Protein 5I32 (pdb70)

Solvent-accessible surface area: 10329 Å² total; per-residue (Å²): 61,63,55,96,43,129,36,50,118,130,75,0,102,41,127,71,13,84,154,6,26,106,12,0,60,76,2,0,28,91,4,0,69,36,0,0,16,17,19,3,51,25,26,139,151,50,97,119,51,89,78,68,97,94,2,20,68,52,24,0,62,31,6,0,123,18,5,70,74,2,4,43,80,0,43,153,95,11,40,5,15,0,3,0,0,4,2,71,0,12,12,32,5,24,71,20,29,45,10,13,5,73,57,10,65,79,8,0,34,103,0,0,24,32,0,0,102,84,5,73,176,89,41,71,45,63,82,5,52,48,27,72,33,36,111,91,63,31,53,117,99,0,10,66,50,0,31,109,9,0,55,29,2,0,69,25,11,0,23,13,35,24,4,118,141,75,57,98,75,23,118,9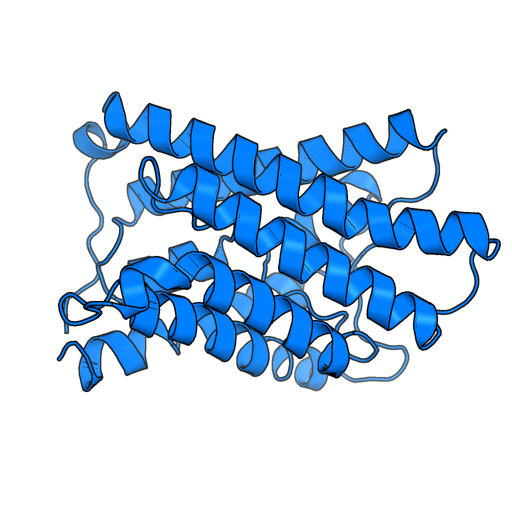2,4,20,71,33,6,0,80,47,5,7,54,20,5,82,60,0,14,63,96,0,17,3,6,0,4,0,0,11,2,52,0,0,2,48,15,49,65,63,102,92,38,18,124,2,1,52,60,0,0,34,78,0,0,8,74,0,1,92,75,14,6,74,91,93,54,72

Organism: Arabidopsis thaliana (NCBI:txid3702)

Foldseek 3Di:
DDAFAQDDPVVCVDPLNVQLLLLLLQLLLQLLLQLLVLVVVVCVVVVHDDDDLVSLLSNLVSNLVSQLVSQVSNCVRNNRQSFLLLLLLCSRLVNDHNVSSVSSVVSSLNSNLVSQVVSCVVVPRDARDAWAFAPPADLVVLLQLLLVLLLLLNLLCCQQPVAPPNPPSVVCSSNSNSNSQSVSSSVCCNGGNSDLHLSSRNNSCVSNVHCVSSVSSVNNNNNNSNVSSVVCSVPVVD

CATH classification: 1.20.1080.10

Sequence (238 aa):
GAGVAFGSFDDSFSLASLRAYLAEFISTLLFVFAGVGSAIAYAKLTSDAALDTPGLVAIAVCHGFALFVAVAIGANISGGHVNPAVTFGLAVGGQITVITGVFYWIAQLLGSTAACFLLKYVTGGLAVPTHSVAAGLGSIEGVVMMEIIITFALVYTVYATAADPKKGSLGTIAPLAIGLIVGANILAAGPFSGGSMNPARSFGPAVAAGDFSGHWVYWVGPLIGGGLLAGLIYGNVFMG

Radius of gyration: 16.85 Å; Cα contacts (8 Å, |Δi|>4): 460; chains: 1; bounding box: 34×33×46 Å

GO terms:
  GO:0005774 vacuolar membrane (C, EXP)
  GO:0042807 central vacuole (C, IDA)
  GO:0000326 protein storage vacuole (C, IDA)
  GO:0009705 plant-type vacuole membrane (C, IDA)
  GO:0015200 methylammonium transmembrane transporter activity (F, IDA)
  GO:0015250 water channel activity (F, IDA)
  GO:0006833 water transport (P, IDA)
  GO:0000325 plant-type vacuole (C, HDA)
  GO:0005794 Golgi apparatus (C, HDA)
  GO:0005886 plasma membrane (C, HDA)
  GO:0009505 plant-type cell wall (C, HDA)
  GO:0009506 plasmodesma (C, HDA)
  GO:0009941 chloroplast envelope (C, HDA)
  GO:0042802 identical protein binding (F, IPI)

B-factor: mean 15.57, std 7.94, range [8.05, 128.7]

Nearest PDB structures (foldseek):
  5i32-assembly1_A  TM=1.004E+00  e=4.300E-34  Arabidopsis thaliana
  7w7r-assembly1_C-2  TM=9.285E-01  e=3.749E-13  Anabas testudineus
  7w7r-assembly2_D-3  TM=9.354E-01  e=6.835E-13  Anabas testudineus
  3iyz-assembly1_A  TM=9.152E-01  e=2.732E-12  Rattus norvegicus
  2w1p-assembly1_A  TM=8.986E-01  e=3.308E-11  Komagataella pastoris

Secondary structure (DSSP, 8-state):
-PPP----HHHHTSHHHHHHHHHHHHHHHHHHHHHHHHHHHHHHHHTSPPP-HHHHHHHHHHHHHHHHHHHHHHTTTT----SHHHHHHHHHTTSS-HHHHHHHHHHHHHHHHHHHHHHHHHTTS-------PPTT--HHHHHHHHHHHHHHHHHHHIIIII-TT-TTHHHHHHHHHHHHHHHHHHHHTTTT-----HHHHHHHHHHHT--TTTTHHHHHHHHHHHHHHHHIIIII--

Structure (mmCIF, N/CA/C/O backbone):
data_5I32
#
_entry.id   5I32
#
_cell.length_a   89.270
_cell.length_b   89.270
_cell.length_c   82.491
_cell.angle_alpha   90.00
_cell.angle_beta   90.00
_cell.angle_gamma   90.00
#
_symmetry.space_group_name_H-M   'I 4'
#
loop_
_entity.id
_entity.type
_entity.pdbx_description
1 polymer 'Aquaporin TIP2-1'
2 water water
#
loop_
_atom_site.group_PDB
_atom_site.id
_atom_site.type_symbol
_atom_site.label_atom_id
_atom_site.label_alt_id
_atom_site.label_comp_id
_atom_site.label_asym_id
_atom_site.label_entity_id
_atom_site.label_seq_id
_atom_site.pdbx_PDB_ins_code
_atom_site.Cartn_x
_atom_site.Cartn_y
_atom_site.Cartn_z
_atom_site.occupancy
_atom_site.B_iso_or_equiv
_atom_site.auth_seq_id
_atom_site.auth_comp_id
_atom_site.auth_asym_id
_atom_site.auth_atom_id
_atom_site.pdbx_PDB_model_num
ATOM 1 N N . GLY A 1 26 ? -16.829 -34.286 -19.979 1.00 90.91 1 GLY A N 1
ATOM 2 C CA . GLY A 1 26 ? -18.180 -33.765 -19.577 1.00 39.21 1 GLY A CA 1
ATOM 3 C C . GLY A 1 26 ? -18.373 -32.295 -19.937 1.00 50.33 1 GLY A C 1
ATOM 4 O O . GLY A 1 26 ? -17.402 -31.562 -20.154 1.00 40.43 1 GLY A O 1
ATOM 8 N N . ALA A 1 27 ? -19.630 -31.851 -19.957 1.00 38.21 2 ALA A N 1
ATOM 9 C CA . ALA A 1 27 ? -19.962 -30.465 -20.292 1.00 28.39 2 ALA A CA 1
ATOM 10 C C . ALA A 1 27 ? -19.314 -29.553 -19.270 1.00 37.69 2 ALA A C 1
ATOM 11 O O . ALA A 1 27 ? -19.414 -29.798 -18.064 1.00 38.17 2 ALA A O 1
ATOM 18 N N . GLY A 1 28 ? -18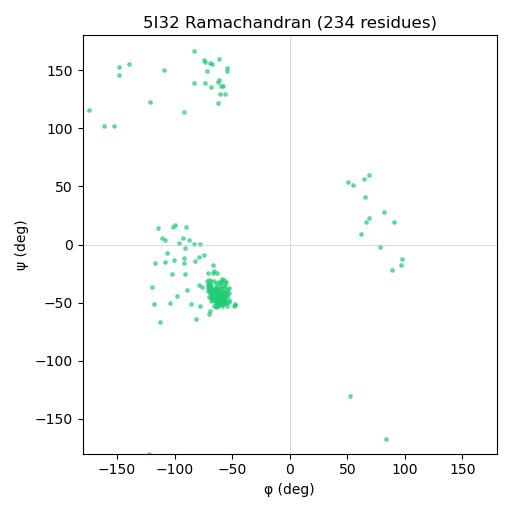.812 -28.418 -19.744 1.00 31.80 3 GLY A N 1
ATOM 19 C CA . GLY A 1 28 ? -18.254 -27.402 -18.862 1.00 54.91 3 GLY A CA 1
ATOM 20 C C . GLY A 1 28 ? -19.304 -26.479 -18.259 1.00 26.96 3 GLY A C 1
ATOM 21 O O . GLY A 1 28 ? -20.485 -26.489 -18.643 1.00 29.66 3 GLY A O 1
ATOM 25 N N . VAL A 1 29 ? -18.892 -25.729 -17.246 1.00 24.14 4 VAL A N 1
ATOM 26 C CA . VAL A 1 29 ? -19.692 -24.625 -16.745 1.00 21.85 4 VAL A CA 1
ATOM 27 C C . VAL A 1 29 ? -19.992 -23.602 -17.820 1.00 20.34 4 VAL A C 1
ATOM 28 O O . VAL A 1 29 ? -19.131 -23.251 -18.626 1.00 25.55 4 VAL A O 1
ATOM 41 N N . ALA A 1 30 ? -21.238 -23.160 -17.829 1.00 18.57 5 ALA A N 1
ATOM 42 C CA . ALA A 1 30 ? -21.686 -22.170 -18.770 1.00 18.59 5 ALA A CA 1
ATOM 43 C C . ALA A 1 30 ? -22.217 -20.962 -18.017 1.00 17.61 5 ALA A C 1
ATOM 44 O O . ALA A 1 30 ? -23.164 -21.089 -17.224 1.00 17.33 5 ALA A O 1
ATOM 51 N N . PHE A 1 31 ? -21.666 -19.780 -18.259 1.00 17.66 6 PHE A N 1
ATOM 52 C CA . PHE A 1 31 ? -22.082 -18.602 -17.518 1.00 17.65 6 PHE A CA 1
ATOM 53 C C . PHE A 1 31 ? -23.475 -18.149 -17.900 1.00 16.24 6 PHE A C 1
ATOM 54 O O . PHE A 1 31 ? -24.251 -17.653 -17.065 1.00 16.48 6 PHE A O 1
ATOM 71 N N . GLY A 1 32 ? -23.820 -18.301 -19.170 1.00 16.44 7 GLY A N 1
ATOM 72 C CA . GLY A 1 32 ? -25.095 -17.844 -19.670 1.00 16.36 7 GLY A CA 1
ATOM 73 C C . GLY A 1 32 ? -25.123 -16.376 -20.040 1.00 17.34 7 GLY A C 1
ATOM 74 O O . GLY A 1 32 ? -24.103 -15.735 -20.233 1.00 17.17 7 GLY A O 1
ATOM 78 N N . SER A 1 33 ? -26.324 -15.876 -20.245 1.00 15.83 8 SER A N 1
ATOM 79 C CA . SER A 1 33 ? -26.514 -14.503 -20.629 1.00 15.47 8 SER A CA 1
ATOM 80 C C . SER A 1 33 ? -27.688 -13.918 -19.909 1.00 14.68 8 SER A C 1
ATOM 81 O O . SER A 1 33 ? -28.668 -14.609 -19.564 1.00 16.03 8 SER A O 1
ATOM 89 N N . PHE A 1 34 ? -27.672 -12.613 -19.775 1.00 15.13 9 PHE A N 1
ATOM 90 C CA . PHE A 1 34 ? -28.794 -11.893 -19.221 1.00 15.30 9 PHE A CA 1
ATOM 91 C C . PHE A 1 34 ? -30.016 -12.035 -20.088 1.00 15.68 9 PHE A C 1
ATOM 92 O O . PHE A 1 34 ? -31.131 -12.218 -19.556 1.00 16.64 9 PHE A O 1
ATOM 109 N N . ASP A 1 35 ? -29.862 -11.978 -21.411 1.00 17.06 10 ASP A N 1
ATOM 110 C CA . ASP A 1 35 ? -31.037 -12.095 -22.253 1.00 18.00 10 ASP A CA 1
ATOM 111 C C . ASP A 1 35 ? -31.726 -13.406 -21.943 1.00 16.42 10 ASP A C 1
ATOM 112 O O . ASP A 1 35 ? -32.955 -13.470 -21.917 1.00 18.63 10 ASP A O 1
ATOM 121 N N . ASP A 1 36 ? -30.943 -14.476 -21.939 1.00 15.34 11 ASP A N 1
ATOM 122 C CA . ASP A 1 36 ? -31.515 -15.785 -21.712 1.00 15.17 11 ASP A CA 1
ATOM 123 C C . ASP A 1 36 ? -32.170 -15.854 -20.302 1.00 15.36 11 ASP A C 1
ATOM 124 O O . ASP A 1 36 ? -33.290 -16.362 -20.125 1.00 17.21 11 ASP A O 1
ATOM 133 N N . SER A 1 37 ? -31.466 -15.347 -19.315 1.00 13.90 12 SER A N 1
ATOM 134 C CA . SER A 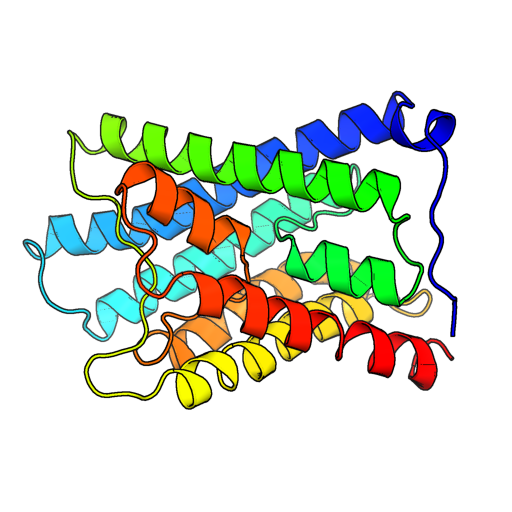1 37 ? -31.916 -15.455 -17.924 1.00 14.78 12 SER A CA 1
ATOM 135 C C . SER A 1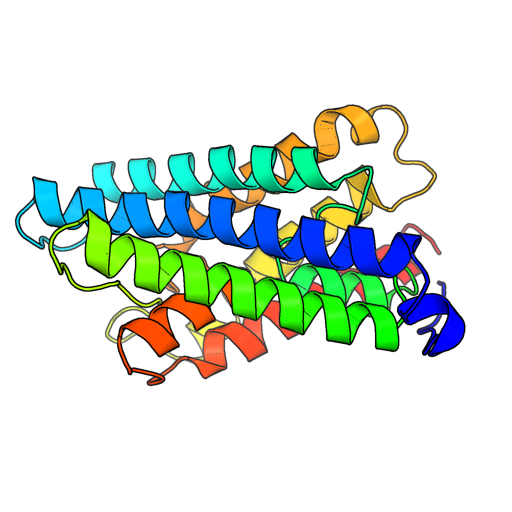 37 ? -33.066 -14.511 -17.585 1.00 14.82 12 SER A C 1
ATOM 136 O O . SER A 1 37 ? -33.697 -14.679 -16.540 1.00 15.00 12 SER A O 1
ATOM 144 N N . PHE A 1 38 ? -33.402 -13.587 -18.479 1.00 15.41 13 PHE A N 1
ATOM 145 C CA . PHE A 1 38 ? -34.529 -12.691 -18.278 1.00 16.42 13 PHE A CA 1
ATOM 146 C C . PHE A 1 38 ? -35.673 -12.983 -19.253 1.00 18.01 13 PHE A C 1
ATOM 147 O O . PHE A 1 38 ? -36.636 -12.233 -19.300 1.00 19.61 13 PHE A O 1
ATOM 164 N N . SER A 1 39 ? -35.566 -14.031 -20.044 1.00 17.56 14 SER A N 1
ATOM 165 C CA . SER A 1 39 ? -36.635 -14.434 -20.941 1.00 16.69 14 SER A CA 1
ATOM 166 C C . SER A 1 39 ? -37.898 -14.788 -20.128 1.00 18.02 14 SER A C 1
ATOM 167 O O . SER A 1 39 ? -37.840 -15.096 -18.921 1.00 17.27 14 SER A O 1
ATOM 175 N N . LEU A 1 40 ? -39.041 -14.772 -20.794 1.00 18.28 15 LEU A N 1
ATOM 176 C CA . LEU A 1 40 ? -40.281 -15.199 -20.143 1.00 19.32 15 LEU A CA 1
ATOM 177 C C . LEU A 1 40 ? -40.192 -16.620 -19.617 1.00 18.65 15 LEU A C 1
ATOM 178 O O . LEU A 1 40 ? -40.663 -16.926 -18.513 1.00 17.87 15 LEU A O 1
ATOM 194 N N . ALA A 1 41 ? -39.577 -17.517 -20.377 1.00 17.11 16 ALA A N 1
ATOM 195 C CA . ALA A 1 41 ? -39.354 -18.886 -19.880 1.00 18.22 16 ALA A CA 1
ATOM 196 C C . ALA A 1 41 ? -38.556 -18.915 -18.571 1.00 15.84 16 ALA A C 1
ATOM 197 O O . ALA A 1 41 ? -38.901 -19.656 -17.646 1.00 15.24 16 ALA A O 1
ATOM 204 N N . SER A 1 42 ? -37.524 -18.089 -18.470 1.00 15.30 17 SER A N 1
ATOM 205 C CA . SER A 1 42 ? -36.726 -18.002 -17.251 1.00 14.57 17 SER A CA 1
ATOM 206 C C . SER A 1 42 ? -37.508 -17.409 -16.097 1.00 14.08 17 SER A C 1
ATOM 207 O O . SER A 1 42 ? -37.471 -17.923 -14.980 1.00 13.57 17 SER A O 1
ATOM 215 N N . LEU A 1 43 ? -38.268 -16.373 -16.365 1.00 14.86 18 LEU A N 1
ATOM 216 C CA . LEU A 1 43 ? -39.110 -15.777 -15.354 1.00 14.46 18 LEU A CA 1
ATOM 217 C C . LEU A 1 43 ? -40.148 -16.766 -14.807 1.00 14.26 18 LEU A C 1
ATOM 218 O O . LEU A 1 43 ? -40.347 -16.842 -13.596 1.00 14.43 18 LEU A O 1
ATOM 234 N N . ARG A 1 44 ? -40.774 -17.538 -15.684 1.00 14.31 19 ARG A N 1
ATOM 235 C CA . ARG A 1 44 ? -41.658 -18.628 -15.253 1.00 13.98 19 ARG A CA 1
ATOM 236 C C . ARG A 1 44 ? -40.915 -19.617 -14.385 1.00 13.38 19 ARG A C 1
ATOM 237 O O . ARG A 1 44 ? -41.463 -20.069 -13.372 1.00 13.64 19 ARG A O 1
ATOM 258 N N . ALA A 1 45 ? -39.692 -19.957 -14.761 1.00 12.66 20 ALA A N 1
ATOM 259 C CA . ALA A 1 45 ? -38.890 -20.894 -13.988 1.00 12.20 20 ALA A CA 1
ATOM 260 C C . ALA A 1 45 ? -38.639 -20.368 -12.581 1.00 12.20 20 ALA A C 1
ATOM 261 O O . ALA A 1 45 ? -38.739 -21.118 -11.597 1.00 11.86 20 ALA A O 1
ATOM 268 N N . TYR A 1 46 ? -38.328 -19.090 -12.462 1.00 13.12 21 TYR A N 1
ATOM 269 C CA . TYR A 1 46 ? -38.078 -18.527 -11.150 1.00 12.62 21 TYR A CA 1
ATOM 270 C C . TYR A 1 46 ? -39.331 -18.571 -10.291 1.00 12.58 21 TYR A C 1
ATOM 271 O O . TYR A 1 46 ? -39.254 -18.899 -9.114 1.00 12.15 21 TYR A O 1
ATOM 289 N N . LEU A 1 47 ? -40.472 -18.238 -10.864 1.00 13.23 22 LEU A N 1
ATOM 290 C CA . LEU A 1 47 ? -41.708 -18.317 -10.076 1.00 12.90 22 LEU A CA 1
ATOM 291 C C . LEU A 1 47 ? -41.965 -19.757 -9.647 1.00 11.89 22 LEU A C 1
ATOM 292 O O . LEU A 1 47 ? -42.387 -20.015 -8.509 1.00 12.42 22 LEU A O 1
ATOM 308 N N . ALA A 1 48 ? -41.752 -20.700 -10.549 1.00 11.99 23 ALA A N 1
ATOM 309 C CA . ALA A 1 48 ? -41.944 -22.108 -10.191 1.00 11.36 23 ALA A CA 1
ATOM 310 C C . ALA A 1 48 ? -41.013 -22.540 -9.073 1.00 11.25 23 ALA A C 1
ATOM 311 O O . ALA A 1 48 ? -41.443 -23.281 -8.154 1.00 11.20 23 ALA A O 1
ATOM 318 N N . GLU A 1 49 ? -39.750 -22.131 -9.086 1.00 10.95 24 GLU A N 1
ATOM 319 C CA . GLU A 1 49 ? -38.829 -22.450 -8.020 1.00 11.23 24 GLU A CA 1
ATOM 320 C C . GLU A 1 49 ? -39.254 -21.814 -6.699 1.00 10.43 24 GLU A C 1
ATOM 321 O O . GLU A 1 49 ? -39.164 -22.449 -5.632 1.00 11.10 24 GLU A O 1
ATOM 333 N N . PHE A 1 50 ? -39.733 -20.573 -6.730 1.00 11.12 25 PHE A N 1
ATOM 334 C CA . PHE A 1 50 ? -40.237 -19.911 -5.539 1.00 11.17 25 PHE A CA 1
ATOM 335 C C . PHE A 1 50 ? -41.401 -20.722 -4.947 1.00 10.63 25 PHE A C 1
ATOM 336 O O . PHE A 1 50 ? -41.409 -21.011 -3.748 1.00 11.12 25 PHE A O 1
ATOM 353 N N . ILE A 1 51 ? -42.366 -21.063 -5.777 1.00 10.35 26 ILE A N 1
ATOM 354 C CA . ILE A 1 51 ? -43.551 -21.771 -5.309 1.00 11.28 26 ILE A CA 1
ATOM 355 C C . ILE A 1 51 ? -43.192 -23.165 -4.793 1.00 10.73 26 ILE A C 1
ATOM 356 O O . ILE A 1 51 ? -43.639 -23.572 -3.702 1.00 10.83 26 ILE A O 1
ATOM 372 N N . SER A 1 52 ? -42.419 -23.918 -5.554 1.00 10.27 27 SER A N 1
ATOM 373 C CA . SER A 1 52 ? -42.050 -25.259 -5.109 1.00 10.01 27 SER A CA 1
ATOM 374 C C . SER A 1 52 ? -41.293 -25.202 -3.816 1.00 9.97 27 SER A C 1
ATOM 375 O O . SER A 1 52 ? -41.533 -26.040 -2.928 1.00 10.12 27 SER A O 1
ATOM 383 N N . THR A 1 53 ? -40.354 -24.285 -3.658 1.00 10.10 28 THR A N 1
ATOM 384 C CA . THR A 1 53 ? -39.572 -24.236 -2.449 1.00 10.11 28 THR A CA 1
ATOM 385 C C . THR A 1 53 ? -40.436 -23.799 -1.264 1.00 10.09 28 THR A C 1
ATOM 386 O O . THR A 1 53 ? -40.309 -24.355 -0.165 1.00 10.39 28 THR A O 1
ATOM 397 N N . LEU A 1 54 ? -41.295 -22.820 -1.463 1.00 10.87 29 LEU A N 1
ATOM 398 C CA . LEU A 1 54 ? -42.237 -22.399 -0.428 1.00 10.17 29 LEU A CA 1
ATOM 399 C C . LEU A 1 54 ? -43.040 -23.601 0.055 1.00 10.11 29 LEU A C 1
ATOM 400 O O . LEU A 1 54 ? -43.163 -23.856 1.249 1.00 10.76 29 LEU A O 1
ATOM 416 N N . LEU A 1 55 ? -43.668 -24.340 -0.864 1.00 10.37 30 LEU A N 1
ATOM 417 C CA . LEU A 1 55 ? -44.538 -25.441 -0.460 1.00 10.42 30 LEU A CA 1
ATOM 418 C C . LEU A 1 55 ? -43.767 -26.563 0.201 1.00 10.40 30 LEU A C 1
ATOM 419 O O . LEU A 1 55 ? -44.273 -27.149 1.197 1.00 10.70 30 LEU A O 1
ATOM 435 N N . PHE A 1 56 ? -42.565 -26.886 -0.277 1.00 9.56 31 PHE A N 1
ATOM 436 C CA . PHE A 1 56 ? -41.724 -27.887 0.342 1.00 9.75 31 PHE A CA 1
ATOM 437 C C . PHE A 1 56 ? -41.357 -27.525 1.771 1.00 9.38 31 PHE A C 1
ATOM 438 O O . PHE A 1 56 ? -41.521 -28.323 2.694 1.00 9.68 31 PHE A O 1
ATOM 455 N N . VAL A 1 57 ? -40.868 -26.304 1.956 1.00 9.67 32 VAL A N 1
ATOM 456 C CA . VAL A 1 57 ? -40.409 -25.867 3.251 1.00 9.91 32 VAL A CA 1
ATOM 457 C C . VAL A 1 57 ? -41.587 -25.673 4.218 1.00 10.15 32 VAL A C 1
ATOM 458 O O . VAL A 1 57 ? -41.496 -26.045 5.391 1.00 10.56 32 VAL A O 1
ATOM 471 N N . PHE A 1 58 ? -42.712 -25.211 3.713 1.00 10.12 33 PHE A N 1
ATOM 472 C CA . PHE A 1 58 ? -43.901 -25.046 4.556 1.00 10.59 33 PHE A CA 1
ATOM 473 C C . PHE A 1 58 ? -44.315 -26.387 5.156 1.00 9.62 33 PHE A C 1
ATOM 474 O O . PHE A 1 58 ? -44.504 -26.523 6.360 1.00 10.26 33 PHE A O 1
ATOM 491 N N . ALA A 1 59 ? -44.416 -27.408 4.317 1.00 9.63 34 ALA A N 1
ATOM 492 C CA . ALA A 1 59 ? -44.751 -28.738 4.826 1.00 9.91 34 ALA A CA 1
ATOM 493 C C . ALA A 1 59 ? -43.673 -29.268 5.750 1.00 9.87 34 ALA A C 1
ATOM 494 O O . ALA A 1 59 ? -43.962 -29.737 6.857 1.00 10.10 34 ALA A O 1
ATOM 501 N N . GLY A 1 60 ? -42.441 -29.282 5.283 1.00 10.08 35 GLY A N 1
ATOM 502 C CA . GLY A 1 60 ? -41.379 -29.930 6.021 1.00 9.99 35 GLY A CA 1
ATOM 503 C C . GLY A 1 60 ? -41.094 -29.299 7.367 1.00 10.01 35 GLY A C 1
ATOM 504 O O . GLY A 1 60 ? -41.069 -29.996 8.384 1.00 10.06 35 GLY A O 1
ATOM 508 N N . VAL A 1 61 ? -40.868 -27.994 7.402 1.00 10.40 36 VAL A N 1
ATOM 509 C CA . VAL A 1 61 ? -40.736 -27.307 8.679 1.00 10.73 36 VAL A CA 1
ATOM 510 C C . VAL A 1 61 ? -42.021 -27.459 9.483 1.00 10.69 36 VAL A C 1
ATOM 511 O O . VAL A 1 61 ? -41.997 -27.625 10.715 1.00 11.29 36 VAL A O 1
ATOM 524 N N . GLY A 1 62 ? -43.139 -27.350 8.802 1.00 10.42 37 GLY A N 1
ATOM 525 C CA . GLY A 1 62 ? -44.403 -27.530 9.496 1.00 10.95 37 GLY A CA 1
ATOM 526 C C . GLY A 1 62 ? -44.514 -28.845 10.258 1.00 9.84 37 GLY A C 1
ATOM 527 O O . GLY A 1 62 ? -45.045 -28.862 11.373 1.00 10.81 37 GLY A O 1
ATOM 531 N N . SER A 1 63 ? -44.004 -29.929 9.697 1.00 10.29 38 SER A N 1
ATOM 532 C CA . SER A 1 63 ? -44.058 -31.193 10.415 1.00 10.08 38 SER A CA 1
ATOM 533 C C . SER A 1 63 ? -43.258 -31.171 11.700 1.00 10.35 38 SER A C 1
ATOM 534 O O . SER A 1 63 ? -43.637 -31.836 12.674 1.00 10.56 38 SER A O 1
ATOM 542 N N . ALA A 1 64 ? -42.164 -30.428 11.707 1.00 10.62 39 ALA A N 1
ATOM 543 C CA . ALA A 1 64 ? -41.349 -30.288 12.927 1.00 11.57 39 ALA A CA 1
ATOM 544 C C . ALA A 1 64 ? -42.072 -29.437 13.963 1.00 11.47 39 ALA A C 1
ATOM 545 O O . ALA A 1 64 ? -42.005 -29.739 15.154 1.00 12.39 39 ALA A O 1
ATOM 552 N N . ILE A 1 65 ? -42.766 -28.413 13.533 1.00 11.12 40 ILE A N 1
ATOM 553 C CA . ILE A 1 65 ? -43.546 -27.605 14.460 1.00 11.20 40 ILE A CA 1
ATOM 554 C C . ILE A 1 65 ? -44.731 -28.433 14.963 1.00 11.86 40 ILE A C 1
ATOM 555 O O . ILE A 1 65 ? -45.100 -28.323 16.149 1.00 12.36 40 ILE A O 1
ATOM 571 N N . ALA A 1 66 ? -45.353 -29.223 14.104 1.00 11.07 41 ALA A N 1
ATOM 572 C CA . ALA A 1 66 ? -46.415 -30.107 14.541 1.00 10.65 41 ALA A CA 1
ATOM 573 C C . ALA A 1 66 ? -45.966 -31.058 15.651 1.00 11.38 41 ALA A C 1
ATOM 574 O O . ALA A 1 66 ? -46.683 -31.272 16.628 1.00 12.39 41 ALA A O 1
ATOM 581 N N . TYR A 1 67 ? -44.782 -31.643 15.506 1.00 11.53 42 TYR A N 1
ATOM 582 C CA . TYR A 1 67 ? -44.247 -32.495 16.537 1.00 11.02 42 TYR A CA 1
ATOM 583 C C . TYR A 1 67 ? -44.089 -31.724 17.845 1.00 12.27 42 TYR A C 1
ATOM 584 O O . TYR A 1 67 ? -44.434 -32.218 18.903 1.00 12.80 42 TYR A O 1
ATOM 602 N N . ALA A 1 68 ? -43.524 -30.531 17.776 1.00 12.20 43 ALA A N 1
ATOM 603 C CA . ALA A 1 68 ? -43.375 -29.678 18.973 1.00 12.79 43 ALA A CA 1
ATOM 604 C C . ALA A 1 68 ? -44.717 -29.383 19.623 1.00 14.22 43 ALA A C 1
ATOM 605 O O . ALA A 1 68 ? -44.857 -29.424 20.857 1.00 15.35 43 ALA A O 1
ATOM 612 N N . LYS A 1 69 ? -45.740 -29.108 18.835 1.00 14.21 44 LYS A N 1
ATOM 613 C CA . LYS A 1 69 ? -47.077 -28.838 19.360 1.00 14.81 44 LYS A CA 1
ATOM 614 C C . LYS A 1 69 ? -47.610 -30.079 20.074 1.00 15.59 44 LYS A C 1
ATOM 615 O O . LYS A 1 69 ? -48.101 -30.005 21.217 1.00 17.20 44 LYS A O 1
ATOM 634 N N . LEU A 1 70 ? -47.577 -31.231 19.423 1.00 13.69 45 LEU A N 1
ATOM 635 C CA . LEU A 1 70 ? -48.123 -32.445 19.987 1.00 13.47 45 LEU A CA 1
ATOM 636 C C . LEU A 1 70 ? -47.433 -32.870 21.264 1.00 14.43 45 LEU A C 1
ATOM 637 O O . LEU A 1 70 ? -48.081 -33.454 22.126 1.00 17.54 45 LEU A O 1
ATOM 653 N N . THR A 1 71 ? -46.150 -32.590 21.389 1.00 14.06 46 THR A N 1
ATOM 654 C CA . THR A 1 71 ? -45.363 -33.094 22.495 1.00 15.07 46 THR A CA 1
ATOM 655 C C . THR A 1 71 ? -44.971 -32.042 23.535 1.00 15.35 46 THR A C 1
ATOM 656 O O . THR A 1 71 ? -44.169 -32.329 24.411 1.00 17.43 46 THR A O 1
ATOM 667 N N . SER A 1 72 ? -45.450 -30.821 23.361 1.00 15.96 47 SER A N 1
ATOM 668 C CA . SER A 1 72 ? -45.024 -29.712 24.213 1.00 17.75 47 SER A CA 1
ATOM 669 C C . SER A 1 72 ? -43.503 -29.560 24.204 1.00 18.01 47 SER A C 1
ATOM 670 O O . SER A 1 72 ? -42.821 -29.466 25.241 1.00 19.47 47 SER A O 1
ATOM 678 N N . ASP A 1 73 ? -42.959 -29.502 22.989 1.00 16.87 48 ASP A N 1
ATOM 679 C CA . ASP A 1 73 ? -41.560 -29.188 22.803 1.00 17.33 48 ASP A CA 1
ATOM 680 C C . ASP A 1 73 ? -40.649 -30.255 23.377 1.00 16.91 48 ASP A C 1
ATOM 681 O O . ASP A 1 73 ? -39.547 -29.940 23.798 1.00 19.92 48 ASP A O 1
ATOM 690 N N . ALA A 1 74 ? -40.996 -31.519 23.194 1.00 16.43 49 ALA A N 1
ATOM 691 C CA . ALA A 1 74 ? -40.112 -32.571 23.594 1.00 17.42 49 ALA A CA 1
ATOM 692 C C . ALA A 1 74 ? -38.928 -32.689 22.666 1.00 15.80 49 ALA A C 1
ATOM 693 O O . ALA A 1 74 ? -38.993 -32.278 21.507 1.00 16.43 49 ALA A O 1
ATOM 700 N N . ALA A 1 75 ? -37.857 -33.264 23.178 1.00 15.18 50 ALA A N 1
ATOM 701 C CA . ALA A 1 75 ? -36.780 -33.726 22.320 1.00 14.88 50 ALA A CA 1
ATOM 702 C C . ALA A 1 75 ? -37.352 -34.672 21.250 1.00 14.05 50 ALA A C 1
ATOM 703 O O . ALA A 1 75 ? -38.282 -35.429 21.499 1.00 14.37 50 ALA A O 1
ATOM 710 N N . LEU A 1 76 ? -36.677 -34.696 20.120 1.00 15.49 51 LEU A N 1
ATOM 711 C CA . LEU A 1 76 ? -37.058 -35.568 19.010 1.00 13.97 51 LEU A CA 1
ATOM 712 C C . LEU A 1 76 ? -37.027 -37.005 19.465 1.00 12.69 51 LEU A C 1
ATOM 713 O O . LEU A 1 76 ? -36.064 -37.411 20.094 1.00 14.41 51 LEU A O 1
ATOM 729 N N . ASP A 1 77 ? -38.042 -37.780 19.096 1.00 12.76 52 ASP A N 1
ATOM 730 C CA . ASP A 1 77 ? -38.108 -39.209 19.294 1.00 11.22 52 ASP A CA 1
ATOM 731 C C . ASP A 1 77 ? -38.306 -39.900 17.941 1.00 11.20 52 ASP A C 1
ATOM 732 O O . ASP A 1 77 ? -38.326 -39.250 16.899 1.00 11.29 52 ASP A O 1
ATOM 741 N N . THR A 1 78 ? -38.387 -41.211 17.954 1.00 10.94 53 THR A N 1
ATOM 742 C CA . THR A 1 78 ? -38.451 -41.954 16.702 1.00 10.46 53 THR A CA 1
ATOM 743 C C . THR A 1 78 ? -39.733 -41.720 15.930 1.00 10.58 53 THR A C 1
ATOM 744 O O . THR A 1 78 ? -39.672 -41.462 14.728 1.00 10.53 53 THR A O 1
ATOM 755 N N . PRO A 1 79 ? -40.918 -41.719 16.579 1.00 10.67 54 PRO A N 1
ATOM 756 C CA . PRO A 1 79 ? -42.110 -41.324 15.836 1.00 10.85 54 PRO A CA 1
ATOM 757 C C . PRO A 1 79 ? -41.967 -39.973 15.177 1.00 10.03 54 PRO A C 1
ATOM 758 O O . PRO A 1 79 ? -42.405 -39.784 14.016 1.00 10.80 54 PRO A O 1
ATOM 769 N N . GLY A 1 80 ? -41.431 -38.994 15.890 1.00 10.55 55 GLY A N 1
ATOM 770 C CA . GLY A 1 80 ? -41.231 -37.672 15.335 1.00 10.26 55 GLY A CA 1
ATOM 771 C C . GLY A 1 80 ? -40.282 -37.667 14.141 1.00 9.27 55 GLY A C 1
ATOM 772 O O . GLY A 1 80 ? -40.533 -36.978 13.153 1.00 9.76 55 GLY A O 1
ATOM 776 N N . LEU A 1 81 ? -39.190 -38.397 14.236 1.00 9.74 56 LEU A N 1
ATOM 777 C CA . LEU A 1 81 ? -38.263 -38.499 13.131 1.00 9.66 56 LEU A CA 1
ATOM 778 C C . LEU A 1 81 ? -38.937 -39.091 11.901 1.00 9.68 56 LEU A C 1
ATOM 779 O O . LEU A 1 81 ? -38.723 -38.590 10.791 1.00 9.79 56 LEU A O 1
ATOM 795 N N . VAL A 1 82 ? -39.754 -40.107 12.080 1.00 9.72 57 VAL A N 1
ATOM 796 C CA . VAL A 1 82 ? -40.499 -40.696 10.986 1.00 10.21 57 VAL A CA 1
ATOM 797 C C . VAL A 1 82 ? -41.460 -39.714 10.378 1.00 9.39 57 VAL A C 1
ATOM 798 O O . VAL A 1 82 ? -41.523 -39.549 9.168 1.00 9.60 57 VAL A O 1
ATOM 811 N N . ALA A 1 83 ? -42.217 -39.011 11.207 1.00 9.23 58 ALA A N 1
ATOM 812 C CA . ALA A 1 83 ? -43.150 -38.020 10.727 1.00 9.07 58 ALA A CA 1
ATOM 813 C C . ALA A 1 83 ? -42.448 -36.975 9.858 1.00 9.26 58 ALA A C 1
ATOM 814 O O . ALA A 1 83 ? -42.904 -36.600 8.761 1.00 9.61 58 ALA A O 1
ATOM 821 N N . ILE A 1 84 ? -41.358 -36.429 10.368 1.00 8.96 59 ILE A N 1
ATOM 822 C CA . ILE A 1 84 ? -40.632 -35.385 9.700 1.00 9.88 59 ILE A CA 1
ATOM 823 C C . ILE A 1 84 ? -39.974 -35.879 8.399 1.00 8.76 59 ILE A C 1
ATOM 824 O O . ILE A 1 84 ? -40.037 -35.215 7.361 1.00 9.51 59 ILE A O 1
ATOM 840 N N . ALA A 1 85 ? -39.402 -37.079 8.426 1.00 9.36 60 ALA A N 1
ATOM 841 C CA . ALA A 1 85 ? -38.749 -37.649 7.244 1.00 9.61 60 ALA A CA 1
ATOM 842 C C . ALA A 1 85 ? -39.772 -37.942 6.147 1.00 9.39 60 ALA A C 1
ATOM 843 O O . ALA A 1 85 ? -39.520 -37.623 4.980 1.00 9.45 60 ALA A O 1
ATOM 850 N N . VAL A 1 86 ? -40.871 -38.549 6.511 1.00 9.00 61 VAL A N 1
ATOM 851 C CA . VAL A 1 86 ? -41.918 -38.879 5.554 1.00 9.08 61 VAL A CA 1
ATOM 852 C C . VAL A 1 86 ? -42.511 -37.633 4.968 1.00 8.74 61 VAL A C 1
ATOM 853 O O . VAL A 1 86 ? -42.729 -37.523 3.769 1.00 8.99 61 VAL A O 1
ATOM 866 N N . CYS A 1 87 ? -42.775 -36.622 5.801 1.00 8.81 62 CYS A N 1
ATOM 867 C CA . CYS A 1 87 ? -43.300 -35.365 5.333 1.00 8.41 62 CYS A CA 1
ATOM 868 C C . CYS A 1 87 ? -42.362 -34.760 4.305 1.00 8.63 62 CYS A C 1
ATOM 869 O O . CYS A 1 87 ? -42.799 -34.356 3.221 1.00 9.21 62 CYS A O 1
ATOM 877 N N . HIS A 1 88 ? -41.080 -34.657 4.640 1.00 9.12 63 HIS A N 1
ATOM 878 C CA . HIS A 1 88 ? -40.111 -34.072 3.702 1.00 9.30 63 HIS A CA 1
ATOM 879 C C . HIS A 1 88 ? -40.034 -34.894 2.402 1.00 8.70 63 HIS A C 1
ATOM 880 O O . HIS A 1 88 ? -39.963 -34.319 1.334 1.00 9.49 63 HIS A O 1
ATOM 894 N N . GLY A 1 89 ? -39.981 -36.210 2.499 1.00 8.68 64 GLY A N 1
ATOM 895 C CA . GLY A 1 89 ? -39.876 -37.036 1.285 1.00 9.41 64 GLY A CA 1
ATOM 896 C C . GLY A 1 89 ? -41.080 -36.867 0.379 1.00 8.74 64 GLY A C 1
ATOM 897 O O . GLY A 1 89 ? -40.944 -36.697 -0.841 1.00 9.40 64 GLY A O 1
ATOM 901 N N . PHE A 1 90 ? -42.274 -36.925 0.960 1.00 8.07 65 PHE A N 1
ATOM 902 C CA . PHE A 1 90 ? -43.505 -36.744 0.173 1.00 8.33 65 PHE A CA 1
ATOM 903 C C . PHE A 1 90 ? -43.573 -35.337 -0.429 1.00 8.48 65 PHE A C 1
ATOM 904 O O . PHE A 1 90 ? -43.908 -35.135 -1.590 1.00 8.82 65 PHE A O 1
ATOM 921 N N . ALA A 1 91 ? -43.346 -34.313 0.411 1.00 8.41 66 ALA A N 1
ATOM 922 C CA . ALA A 1 91 ? -43.428 -32.939 -0.026 1.00 8.72 66 ALA A CA 1
ATOM 923 C C . ALA A 1 91 ? -42.398 -32.610 -1.086 1.00 8.68 66 ALA A C 1
ATOM 924 O O . ALA A 1 91 ? -42.697 -31.861 -2.019 1.00 9.26 66 ALA A O 1
ATOM 931 N N . LEU A 1 92 ? -41.188 -33.132 -0.960 1.00 8.92 67 LEU A N 1
ATOM 932 C CA . LEU A 1 92 ? -40.159 -32.846 -1.971 1.00 8.88 67 LEU A CA 1
ATOM 933 C C . LEU A 1 92 ? -40.470 -33.552 -3.288 1.00 8.58 67 LEU A C 1
ATOM 934 O O . LEU A 1 92 ? -40.304 -32.947 -4.346 1.00 9.20 67 LEU A O 1
ATOM 950 N N . PHE A 1 93 ? -40.953 -34.787 -3.237 1.00 8.33 68 PHE A N 1
ATOM 951 C CA . PHE A 1 93 ? -41.450 -35.461 -4.443 1.00 8.39 68 PHE A CA 1
ATOM 952 C C . PHE A 1 93 ? -42.385 -34.550 -5.191 1.00 8.45 68 PHE A C 1
ATOM 953 O O . PHE A 1 93 ? -42.257 -34.314 -6.412 1.00 9.09 68 PHE A O 1
ATOM 970 N N . VAL A 1 94 ? -43.381 -34.039 -4.481 1.00 8.32 69 VAL A N 1
ATOM 971 C CA . VAL A 1 94 ? -44.352 -33.174 -5.099 1.00 8.60 69 VAL A CA 1
ATOM 972 C C . VAL A 1 94 ? -43.727 -31.861 -5.608 1.00 8.69 69 VAL A C 1
ATOM 973 O O . VAL A 1 94 ? -44.032 -31.433 -6.718 1.00 9.49 69 VAL A O 1
ATOM 979 N N . ALA A 1 95 ? -42.942 -31.213 -4.778 1.00 9.07 70 ALA A N 1
ATOM 980 C CA . ALA A 1 95 ? -42.353 -29.920 -5.171 1.00 9.14 70 ALA A CA 1
ATOM 981 C C . ALA A 1 95 ? -41.494 -30.055 -6.422 1.00 9.17 70 ALA A C 1
ATOM 982 O O . ALA A 1 95 ? -41.482 -29.140 -7.268 1.00 9.80 70 ALA A O 1
ATOM 989 N N . VAL A 1 96 ? -40.764 -31.161 -6.558 1.00 9.00 71 VAL A N 1
ATOM 990 C CA . VAL A 1 96 ? -39.975 -31.422 -7.750 1.00 9.03 71 VAL A CA 1
ATOM 991 C C . VAL A 1 96 ? -40.923 -31.668 -8.915 1.00 9.67 71 VAL A C 1
ATOM 992 O O . VAL A 1 96 ? -40.751 -31.087 -10.002 1.00 10.94 71 VAL A O 1
ATOM 1005 N N . ALA A 1 97 ? -41.915 -32.524 -8.740 1.00 9.08 72 ALA A N 1
ATOM 1006 C CA . ALA A 1 97 ? -42.849 -32.845 -9.826 1.00 10.26 72 ALA A CA 1
ATOM 1007 C C . ALA A 1 97 ? -43.525 -31.616 -10.381 1.00 10.30 72 ALA A C 1
ATOM 1008 O O . ALA A 1 97 ? -43.645 -31.454 -11.599 1.00 11.34 72 ALA A O 1
ATOM 1015 N N . ILE A 1 98 ? -43.952 -30.702 -9.518 1.00 10.04 73 ILE A N 1
ATOM 1016 C CA . ILE A 1 98 ? -44.767 -29.584 -9.970 1.00 11.28 73 ILE A CA 1
ATOM 1017 C C . ILE A 1 98 ? -43.904 -28.505 -10.627 1.00 12.77 73 ILE A C 1
ATOM 1018 O O . ILE A 1 98 ? -44.474 -27.591 -11.228 1.00 17.47 73 ILE A O 1
ATOM 1034 N N . GLY A 1 99 ? -42.583 -28.581 -10.527 1.00 11.28 74 GLY A N 1
ATOM 1035 C CA . GLY A 1 99 ? -41.723 -27.704 -11.301 1.00 12.18 74 GLY A CA 1
ATOM 1036 C C . GLY A 1 99 ? -41.003 -28.348 -12.444 1.00 11.72 74 GLY A C 1
ATOM 1037 O O . GLY A 1 99 ? -40.337 -27.645 -13.211 1.00 12.85 74 GLY A O 1
ATOM 1041 N N . ALA A 1 100 ? -41.081 -29.653 -12.580 1.00 13.12 75 ALA A N 1
ATOM 1042 C CA . ALA A 1 100 ? -40.216 -30.401 -13.457 1.00 13.98 75 ALA A CA 1
ATOM 1043 C C . ALA A 1 100 ? -40.258 -29.874 -14.881 1.00 14.75 75 ALA A C 1
ATOM 1044 O O . ALA A 1 100 ? -39.223 -29.812 -15.525 1.00 16.76 75 ALA A O 1
ATOM 1051 N N . ASN A 1 101 ? -41.434 -29.548 -15.390 1.00 14.53 76 ASN A N 1
ATOM 1052 C CA . ASN A 1 101 ? -41.608 -29.078 -16.779 1.00 16.32 76 ASN A CA 1
ATOM 1053 C C . ASN A 1 101 ? -41.563 -27.574 -16.959 1.00 16.28 76 ASN A C 1
ATOM 1054 O O . ASN A 1 101 ? -41.773 -27.077 -18.081 1.00 20.48 76 ASN A O 1
ATOM 1065 N N . ILE A 1 102 ? -41.274 -26.839 -15.908 1.00 13.72 77 ILE A N 1
ATOM 1066 C CA . ILE A 1 102 ? -41.231 -25.392 -15.939 1.00 13.68 77 ILE A CA 1
ATOM 1067 C C . ILE A 1 102 ? -39.831 -24.876 -15.607 1.00 13.51 77 ILE A C 1
ATOM 1068 O O . ILE A 1 102 ? -39.226 -24.136 -16.404 1.00 16.01 77 ILE A O 1
ATOM 1084 N N . SER A 1 103 ? -39.252 -25.340 -14.507 1.00 12.22 78 SER A N 1
ATOM 1085 C CA . SER A 1 103 ? -37.923 -24.956 -14.067 1.00 11.63 78 SER A CA 1
ATOM 1086 C C . SER A 1 103 ? -36.947 -26.121 -14.042 1.00 12.02 78 SER A C 1
ATOM 1087 O O . SER A 1 103 ? -35.750 -25.923 -13.845 1.00 12.50 78 SER A O 1
ATOM 1095 N N . GLY A 1 104 ? -37.465 -27.351 -14.085 1.00 12.21 79 GLY A N 1
ATOM 1096 C CA . GLY A 1 104 ? -36.684 -28.518 -13.723 1.00 12.79 79 GLY A CA 1
ATOM 1097 C C . GLY A 1 104 ? -36.891 -28.996 -12.304 1.00 12.14 79 GLY A C 1
ATOM 1098 O O . GLY A 1 104 ? -36.418 -30.057 -11.945 1.00 13.72 79 GLY A O 1
ATOM 1102 N N . GLY A 1 105 ? -37.548 -28.191 -11.466 1.00 11.67 80 GLY A N 1
ATOM 1103 C CA . GLY A 1 105 ? -37.854 -28.628 -10.097 1.00 12.37 80 GLY A CA 1
ATOM 1104 C C . GLY A 1 105 ? -36.641 -28.872 -9.226 1.00 10.54 80 GLY A C 1
ATOM 1105 O O . GLY A 1 105 ? -36.493 -29.950 -8.663 1.00 11.18 80 GLY A O 1
ATOM 1109 N N . HIS A 1 106 ? -35.788 -27.863 -9.079 1.00 10.91 81 HIS A N 1
ATOM 1110 C CA . HIS A 1 106 ? -34.586 -28.004 -8.264 1.00 10.31 81 HIS A CA 1
ATOM 1111 C C . HIS A 1 106 ? -34.899 -27.899 -6.785 1.00 10.30 81 HIS A C 1
ATOM 1112 O O . HIS A 1 106 ? -34.510 -28.778 -6.019 1.00 10.68 81 HIS A O 1
ATOM 1126 N N . VAL A 1 107 ? -35.578 -26.828 -6.370 1.00 10.57 82 VAL A N 1
ATOM 1127 C CA . VAL A 1 107 ? -36.094 -26.688 -4.995 1.00 10.46 82 VAL A CA 1
ATOM 1128 C C . VAL A 1 107 ? -34.965 -26.586 -3.954 1.00 10.47 82 VAL A C 1
ATOM 1129 O O . VAL A 1 107 ? -35.201 -26.824 -2.797 1.00 11.34 82 VAL A O 1
ATOM 1142 N N . ASN A 1 108 ? -33.751 -26.236 -4.371 1.00 10.19 83 ASN A N 1
ATOM 1143 C CA . ASN A 1 108 ? -32.580 -26.532 -3.568 1.00 9.89 83 ASN A CA 1
ATOM 1144 C C . ASN A 1 108 ? -31.363 -25.896 -4.236 1.00 10.03 83 ASN A C 1
ATOM 1145 O O . ASN A 1 108 ? -30.927 -26.351 -5.286 1.00 10.67 83 ASN A O 1
ATOM 1156 N N . PRO A 1 109 ? -30.733 -24.936 -3.571 1.00 10.21 84 PRO A N 1
ATOM 1157 C CA . PRO A 1 109 ? -29.495 -24.335 -4.118 1.00 10.85 84 PRO A CA 1
ATOM 1158 C C . PRO A 1 109 ? -28.395 -25.355 -4.411 1.00 11.31 84 PRO A C 1
ATOM 1159 O O . PRO A 1 109 ? -27.593 -25.101 -5.316 1.00 11.77 84 PRO A O 1
ATOM 1170 N N . ALA A 1 110 ? -28.298 -26.427 -3.638 1.00 10.78 85 ALA A N 1
ATOM 1171 C CA . ALA A 1 110 ? -27.273 -27.419 -3.878 1.00 11.10 85 ALA A CA 1
ATOM 1172 C C . ALA A 1 110 ? -27.522 -28.258 -5.118 1.00 10.87 85 ALA A C 1
ATOM 1173 O O . ALA A 1 110 ? -26.566 -28.688 -5.766 1.00 11.81 85 ALA A O 1
ATOM 1180 N N . VAL A 1 111 ? -28.795 -28.491 -5.440 1.00 10.65 86 VAL A N 1
ATOM 1181 C CA . VAL A 1 111 ? -29.138 -29.130 -6.693 1.00 10.18 86 VAL A CA 1
ATOM 1182 C C . VAL A 1 111 ? -28.791 -28.216 -7.873 1.00 9.88 86 VAL A C 1
ATOM 1183 O O . VAL A 1 111 ? -28.122 -28.653 -8.808 1.00 10.59 86 VAL A O 1
ATOM 1196 N N . THR A 1 112 ? -29.199 -26.959 -7.780 1.00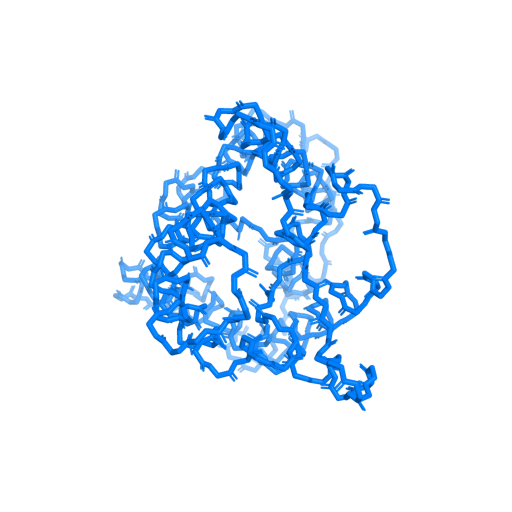 10.38 87 THR A N 1
ATOM 1197 C CA . THR A 1 112 ? -28.862 -25.983 -8.800 1.00 10.72 87 THR A CA 1
ATOM 1198 C C . THR A 1 112 ? -27.342 -25.905 -8.986 1.00 11.46 87 THR A C 1
ATOM 1199 O O . THR A 1 112 ? -26.837 -25.877 -10.129 1.00 11.69 87 THR A O 1
ATOM 1210 N N . PHE A 1 113 ? -26.617 -25.822 -7.883 1.00 11.18 88 PHE A N 1
ATOM 1211 C CA . PHE A 1 113 ? -25.155 -25.752 -7.967 1.00 12.41 88 PHE A CA 1
ATOM 1212 C C . PHE A 1 113 ? -24.540 -26.995 -8.593 1.00 11.75 88 PHE A C 1
ATOM 1213 O O . PHE A 1 113 ? -23.697 -26.877 -9.491 1.00 12.76 88 PHE A O 1
ATOM 1230 N N . GLY A 1 114 ? -24.956 -28.185 -8.193 1.00 11.74 89 GLY A N 1
ATOM 1231 C CA . GLY A 1 114 ? -24.433 -29.363 -8.788 1.00 11.77 89 GLY A CA 1
ATOM 1232 C C . GLY A 1 114 ? -24.745 -29.485 -10.234 1.00 11.07 89 GLY A C 1
ATOM 1233 O O . GLY A 1 114 ? -23.882 -29.949 -11.015 1.00 12.37 89 GLY A O 1
ATOM 1237 N N . LEU A 1 115 ? -25.935 -29.083 -10.649 1.00 11.48 90 LEU A N 1
ATOM 1238 C CA . LEU A 1 115 ? -26.297 -29.058 -12.060 1.00 11.77 90 LEU A CA 1
ATOM 1239 C C . LEU A 1 115 ? -25.441 -28.040 -12.819 1.00 11.97 90 LEU A C 1
ATOM 1240 O O . LEU A 1 115 ? -24.990 -28.297 -13.928 1.00 13.74 90 LEU A O 1
ATOM 1256 N N . ALA A 1 116 ? -25.185 -26.874 -12.221 1.00 12.56 91 ALA A N 1
ATOM 1257 C CA . ALA A 1 116 ? -24.356 -25.841 -12.882 1.00 13.03 91 ALA A CA 1
ATOM 1258 C C . ALA A 1 116 ? -22.919 -26.354 -13.103 1.00 13.45 91 ALA A C 1
ATOM 1259 O O . ALA A 1 116 ? -22.275 -26.072 -14.107 1.00 14.77 91 ALA A O 1
ATOM 1266 N N . VAL A 1 117 ? -22.391 -27.088 -12.141 1.00 14.15 92 VAL A N 1
ATOM 1267 C CA . VAL A 1 117 ? -21.039 -27.641 -12.216 1.00 15.01 92 VAL A CA 1
ATOM 1268 C C . VAL A 1 117 ? -20.898 -28.567 -13.426 1.00 15.57 92 VAL A C 1
ATOM 1269 O O . VAL A 1 117 ? -19.798 -28.670 -14.011 1.00 18.71 92 VAL A O 1
ATOM 1282 N N . GLY A 1 118 ? -21.984 -29.238 -13.807 1.00 15.23 93 GLY A N 1
ATOM 1283 C CA . GLY A 1 118 ? -22.011 -30.114 -14.957 1.00 16.17 93 GLY A CA 1
ATOM 1284 C C . GLY A 1 118 ? -22.620 -29.505 -16.208 1.00 15.52 93 GLY A C 1
ATOM 1285 O O . GLY A 1 118 ? -22.969 -30.210 -17.155 1.00 18.00 93 GLY A O 1
ATOM 1289 N N . GLY A 1 119 ? -22.732 -28.190 -16.238 1.00 16.38 94 GLY A N 1
ATOM 1290 C CA . GLY A 1 119 ? -23.224 -27.488 -17.411 1.00 15.57 94 GLY A CA 1
ATOM 1291 C C . GLY A 1 119 ? -24.693 -27.701 -17.705 1.00 16.03 94 GLY A C 1
ATOM 1292 O O . GLY A 1 119 ? -25.149 -27.392 -18.803 1.00 18.97 94 GLY A O 1
ATOM 1296 N N . GLN A 1 120 ? -25.479 -28.078 -16.698 1.00 13.99 95 GLN A N 1
ATOM 1297 C CA . GLN A 1 120 ? -26.903 -28.350 -16.926 1.00 15.19 95 GLN A CA 1
ATOM 1298 C C . GLN A 1 120 ? -27.837 -27.163 -16.716 1.00 15.78 95 GLN A C 1
ATOM 1299 O O . GLN A 1 120 ? -29.011 -27.235 -17.037 1.00 17.54 95 GLN A O 1
ATOM 1313 N N . ILE A 1 121 ? -27.323 -26.092 -16.136 1.00 13.85 96 ILE A N 1
ATOM 1314 C CA . ILE A 1 121 ? -28.040 -24.842 -15.971 1.00 13.79 96 ILE A CA 1
ATOM 1315 C C . ILE A 1 121 ? -26.950 -23.773 -16.044 1.00 14.31 96 ILE A C 1
ATOM 1316 O O . ILE A 1 121 ? -25.822 -24.015 -15.619 1.00 14.81 96 ILE A O 1
ATOM 1332 N N . THR A 1 122 ? -27.249 -22.606 -16.595 1.00 13.77 97 THR A N 1
ATOM 1333 C CA . THR A 1 122 ? -26.235 -21.559 -16.627 1.00 14.42 97 THR A CA 1
ATOM 1334 C C . THR A 1 122 ? -26.043 -20.932 -15.244 1.00 14.32 97 THR A C 1
ATOM 1335 O O . THR A 1 122 ? -26.907 -20.994 -14.355 1.00 14.51 97 THR A O 1
ATOM 1346 N N . VAL A 1 123 ? -24.905 -20.318 -15.054 1.00 14.21 98 VAL A N 1
ATOM 1347 C CA . VAL A 1 123 ? -24.599 -19.696 -13.797 1.00 14.65 98 VAL A CA 1
ATOM 1348 C C . VAL A 1 123 ? -25.554 -18.545 -13.485 1.00 14.62 98 VAL A C 1
ATOM 1349 O O . VAL A 1 123 ? -26.081 -18.417 -12.365 1.00 15.35 98 VAL A O 1
ATOM 1362 N N . ILE A 1 124 ? -25.816 -17.695 -14.466 1.00 14.34 99 ILE A N 1
ATOM 1363 C CA . ILE A 1 124 ? -26.694 -16.582 -14.198 1.00 14.81 99 ILE A CA 1
ATOM 1364 C C . ILE A 1 124 ? -28.085 -17.076 -13.809 1.00 13.42 99 ILE A C 1
ATOM 1365 O O . ILE A 1 124 ? -28.700 -16.571 -12.861 1.00 13.92 99 ILE A O 1
ATOM 1381 N N . THR A 1 125 ? -28.645 -17.970 -14.620 1.00 13.23 100 THR A N 1
ATOM 1382 C CA . THR A 1 125 ? -29.960 -18.538 -14.280 1.00 12.98 100 THR A CA 1
ATOM 1383 C C . THR A 1 125 ? -29.923 -19.210 -12.885 1.00 11.92 100 THR A C 1
ATOM 1384 O O . THR A 1 125 ? -30.870 -19.047 -12.099 1.00 13.11 100 THR A O 1
ATOM 1395 N N . GLY A 1 126 ? -28.841 -19.912 -12.604 1.00 12.07 101 GLY A N 1
ATOM 1396 C CA . GLY A 1 126 ? -28.689 -20.561 -11.332 1.00 12.68 101 GLY A CA 1
ATOM 1397 C C . GLY A 1 126 ? -28.705 -19.609 -10.151 1.00 13.23 101 GLY A C 1
ATOM 1398 O O . GLY A 1 126 ? -29.295 -19.914 -9.092 1.00 12.88 101 GLY A O 1
ATOM 1402 N N . VAL A 1 127 ? -28.092 -18.444 -10.302 1.00 13.25 102 VAL A N 1
ATOM 1403 C CA . VAL A 1 127 ? -28.122 -17.456 -9.231 1.00 13.93 102 VAL A CA 1
ATOM 1404 C C . VAL A 1 127 ? -29.541 -16.991 -8.963 1.00 12.62 102 VAL A C 1
ATOM 1405 O O . VAL A 1 127 ? -29.968 -16.859 -7.798 1.00 13.83 102 VAL A O 1
ATOM 1418 N N . PHE A 1 128 ? -30.312 -16.785 -10.014 1.00 12.52 103 PHE A N 1
ATOM 1419 C CA . PHE A 1 128 ? -31.675 -16.392 -9.844 1.00 12.67 103 PHE A CA 1
ATOM 1420 C C . PHE A 1 128 ? -32.526 -17.525 -9.240 1.00 12.99 103 PHE A C 1
ATOM 1421 O O . PHE A 1 128 ? -33.461 -17.256 -8.483 1.00 12.85 103 PHE A O 1
ATOM 1438 N N . TYR A 1 129 ? -32.251 -18.772 -9.595 1.00 12.29 104 TYR A N 1
ATOM 1439 C CA . TYR A 1 129 ? -32.873 -19.900 -8.888 1.00 11.69 104 TYR A CA 1
ATOM 1440 C C . TYR A 1 129 ? -32.573 -19.847 -7.398 1.00 11.78 104 TYR A C 1
ATOM 1441 O O . TYR A 1 129 ? -33.478 -20.019 -6.578 1.00 11.67 104 TYR A O 1
ATOM 1459 N N . TRP A 1 130 ? -31.328 -19.570 -7.029 1.00 11.78 105 TRP A N 1
ATOM 1460 C CA . TRP A 1 130 ? -30.992 -19.477 -5.612 1.00 11.69 105 TRP A CA 1
ATOM 1461 C C . TRP A 1 130 ? -31.858 -18.426 -4.939 1.00 12.02 105 TRP A C 1
ATOM 1462 O O . TRP A 1 130 ? -32.378 -18.614 -3.838 1.00 12.24 105 TRP A O 1
ATOM 1483 N N . ILE A 1 131 ? -31.986 -17.251 -5.551 1.00 12.57 106 ILE A N 1
ATOM 1484 C CA . ILE A 1 131 ? -32.760 -16.181 -4.961 1.00 12.20 106 ILE A CA 1
ATOM 1485 C C . ILE A 1 131 ? -34.197 -16.624 -4.782 1.00 13.10 106 ILE A C 1
ATOM 1486 O O . ILE A 1 131 ? -34.779 -16.393 -3.716 1.00 13.01 106 ILE A O 1
ATOM 1502 N N . ALA A 1 132 ? -34.790 -17.231 -5.809 1.00 11.77 107 ALA A N 1
ATOM 1503 C CA . ALA A 1 132 ? -36.174 -17.696 -5.758 1.00 12.32 107 ALA A CA 1
ATOM 1504 C C . ALA A 1 132 ? -36.363 -18.738 -4.633 1.00 12.24 107 ALA A C 1
ATOM 1505 O O . ALA A 1 132 ? -37.358 -18.693 -3.892 1.00 11.77 107 ALA A O 1
ATOM 1512 N N . GLN A 1 133 ? -35.395 -19.643 -4.493 1.00 11.16 108 GLN A N 1
ATOM 1513 C CA . GLN A 1 133 ? -35.473 -20.706 -3.496 1.00 11.36 108 GLN A CA 1
ATOM 1514 C C . GLN A 1 133 ? -35.369 -20.110 -2.091 1.00 11.67 108 GLN A C 1
ATOM 1515 O O . GLN A 1 133 ? -36.078 -20.508 -1.173 1.00 11.73 108 GLN A O 1
ATOM 1529 N N . LEU A 1 134 ? -34.409 -19.206 -1.895 1.00 11.63 109 LEU A N 1
ATOM 1530 C CA . LEU A 1 134 ? -34.225 -18.586 -0.591 1.00 11.59 109 LEU A CA 1
ATOM 1531 C C . LEU A 1 134 ? -35.436 -17.755 -0.191 1.00 12.03 109 LEU A C 1
ATOM 1532 O O . LEU A 1 134 ? -35.848 -17.770 0.963 1.00 12.85 109 LEU A O 1
ATOM 1548 N N . LEU A 1 135 ? -35.995 -17.012 -1.133 1.00 11.97 110 LEU A N 1
ATOM 1549 C CA . LEU A 1 135 ? -37.197 -16.249 -0.888 1.00 12.88 110 LEU A CA 1
ATOM 1550 C C . LEU A 1 135 ? -38.368 -17.158 -0.552 1.00 12.36 110 LEU A C 1
ATOM 1551 O O . LEU A 1 135 ? -39.156 -16.861 0.363 1.00 12.43 110 LEU A O 1
ATOM 1567 N N . GLY A 1 136 ? -38.555 -18.223 -1.325 1.00 12.16 111 GLY A N 1
ATOM 1568 C CA . GLY A 1 136 ? -39.648 -19.137 -1.066 1.00 11.53 111 GLY A CA 1
ATOM 1569 C C . GLY A 1 136 ? -39.564 -19.789 0.299 1.00 10.56 111 GLY A C 1
ATOM 1570 O O . GLY A 1 136 ? -40.565 -19.892 1.004 1.00 11.75 111 GLY A O 1
ATOM 1574 N N . SER A 1 137 ? -38.398 -20.265 0.667 1.00 11.46 112 SER A N 1
ATOM 1575 C CA . SER A 1 137 ? -38.190 -20.850 1.981 1.00 11.06 112 SER A CA 1
ATOM 1576 C C . SER A 1 137 ? -38.466 -19.861 3.108 1.00 11.56 112 SER A C 1
ATOM 1577 O O . SER A 1 137 ? -39.162 -20.170 4.088 1.00 11.97 112 SER A O 1
ATOM 1585 N N . THR A 1 138 ? -37.932 -18.653 2.967 1.00 11.99 113 THR A N 1
ATOM 1586 C CA . THR A 1 138 ? -38.142 -17.629 3.988 1.00 11.94 113 THR A CA 1
ATOM 1587 C C . THR A 1 138 ? -39.614 -17.286 4.139 1.00 12.62 113 THR A C 1
ATOM 1588 O O . THR A 1 138 ? -40.147 -17.182 5.250 1.00 12.76 113 THR A O 1
ATOM 1599 N N . ALA A 1 139 ? -40.293 -17.108 3.018 1.00 12.32 114 ALA A N 1
ATOM 1600 C CA . ALA A 1 139 ? -41.730 -16.839 3.034 1.00 12.68 114 ALA A CA 1
ATOM 1601 C C . ALA A 1 139 ? -42.468 -17.960 3.787 1.00 12.33 114 ALA A C 1
ATOM 1602 O O . ALA A 1 139 ? -43.375 -17.688 4.568 1.00 12.55 114 ALA A O 1
ATOM 1609 N N . ALA A 1 140 ? -42.157 -19.212 3.444 1.00 11.24 115 ALA A N 1
ATOM 1610 C CA . ALA A 1 140 ? -42.824 -20.336 4.098 1.00 12.16 115 ALA A CA 1
ATOM 1611 C C . ALA A 1 140 ? -42.667 -20.208 5.600 1.00 11.55 115 ALA A C 1
ATOM 1612 O O . ALA A 1 140 ? -43.614 -20.519 6.345 1.00 11.63 115 ALA A O 1
ATOM 1619 N N . CYS A 1 141 ? -41.488 -19.870 6.062 1.00 11.62 116 CYS A N 1
ATOM 1620 C CA . CYS A 1 141 ? -41.226 -19.853 7.498 1.00 11.85 116 CYS A CA 1
ATOM 1621 C C . CYS A 1 141 ? -41.935 -18.718 8.229 1.00 12.75 116 CYS A C 1
ATOM 1622 O O . CYS A 1 141 ? -42.502 -18.931 9.308 1.00 13.07 116 CYS A O 1
ATOM 1630 N N . PHE A 1 142 ? -42.075 -17.563 7.600 1.00 12.53 117 PHE A N 1
ATOM 1631 C CA . PHE A 1 142 ? -42.900 -16.508 8.187 1.00 13.58 117 PHE A CA 1
ATOM 1632 C C . PHE A 1 142 ? -44.380 -16.871 8.150 1.00 14.07 117 PHE A C 1
ATOM 1633 O O . PHE A 1 142 ? -45.131 -16.520 9.073 1.00 14.23 117 PHE A O 1
ATOM 1650 N N . LEU A 1 143 ? -44.842 -17.528 7.101 1.00 13.07 118 LEU A N 1
ATOM 1651 C CA . LEU A 1 143 ? -46.212 -18.011 7.093 1.00 12.53 118 LEU A CA 1
ATOM 1652 C C . LEU A 1 143 ? -46.459 -19.004 8.227 1.00 12.45 118 LEU A C 1
ATOM 1653 O O . LEU A 1 143 ? -47.504 -18.940 8.882 1.00 13.25 118 LEU A O 1
ATOM 1669 N N . LEU A 1 144 ? -45.538 -19.942 8.428 1.00 12.36 119 LEU A N 1
ATOM 1670 C CA . LEU A 1 144 ? -45.656 -20.893 9.513 1.00 12.52 119 LEU A CA 1
ATOM 1671 C C . LEU A 1 144 ? -45.746 -20.193 10.856 1.00 12.35 119 LEU A C 1
ATOM 1672 O O . LEU A 1 144 ? -46.524 -20.605 11.722 1.00 13.83 119 LEU A O 1
ATOM 1688 N N . LYS A 1 145 ? -44.865 -19.237 11.115 1.00 13.35 120 LYS A N 1
ATOM 1689 C CA . LYS A 1 145 ? -44.898 -18.518 12.383 1.00 15.51 120 LYS A CA 1
ATOM 1690 C C . LYS A 1 145 ? -46.288 -17.966 12.638 1.00 15.00 120 LYS A C 1
ATOM 1691 O O . LYS A 1 145 ? -46.812 -18.058 13.754 1.00 17.73 120 LYS A O 1
ATOM 1710 N N . TYR A 1 146 ? -46.915 -17.433 11.613 1.00 14.13 121 TYR A N 1
ATOM 1711 C CA . TYR A 1 146 ? -48.255 -16.906 11.784 1.00 13.68 121 TYR A CA 1
ATOM 1712 C C . TYR A 1 146 ? -49.264 -18.018 12.014 1.00 14.25 121 TYR A C 1
ATOM 1713 O O . TYR A 1 146 ? -50.063 -17.961 12.961 1.00 15.07 121 TYR A O 1
ATOM 1731 N N . VAL A 1 147 ? -49.393 -18.936 11.067 1.00 13.31 122 VAL A N 1
ATOM 1732 C CA . VAL A 1 147 ? -50.509 -19.857 11.112 1.00 13.21 122 VAL A CA 1
ATOM 1733 C C . VAL A 1 147 ? -50.489 -20.825 12.287 1.00 13.28 122 VAL A C 1
ATOM 1734 O O . VAL A 1 147 ? -51.520 -21.420 12.620 1.00 14.59 122 VAL A O 1
ATOM 1747 N N . THR A 1 148 ? -49.318 -21.075 12.852 1.00 13.36 123 THR A N 1
ATOM 1748 C CA . THR A 1 148 ? -49.212 -21.914 14.038 1.00 15.76 123 THR A CA 1
ATOM 1749 C C . THR A 1 148 ? -49.474 -21.168 15.358 1.00 16.09 123 THR A C 1
ATOM 1750 O O . THR A 1 148 ? -49.416 -21.782 16.422 1.00 18.25 123 THR A O 1
ATOM 1761 N N . GLY A 1 149 ? -49.765 -19.875 15.288 1.00 15.94 124 GLY A N 1
ATOM 1762 C CA . GLY A 1 149 ? -50.044 -19.082 16.485 1.00 17.30 124 GLY A CA 1
ATOM 1763 C C . GLY A 1 149 ? -48.772 -18.637 17.164 1.00 17.09 124 GLY A C 1
ATOM 1764 O O . GLY A 1 149 ? -48.770 -18.352 18.359 1.00 20.24 124 GLY A O 1
ATOM 1768 N N . GLY A 1 150 ? -47.714 -18.483 16.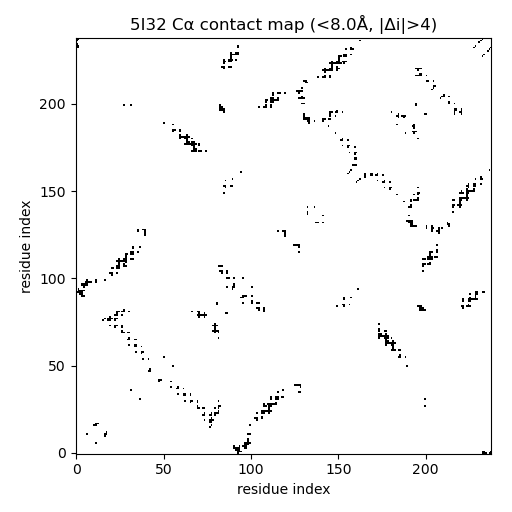388 1.00 16.76 125 GLY A N 1
ATOM 1769 C CA . GLY A 1 150 ? -46.498 -17.887 16.886 1.00 17.10 125 GLY A CA 1
ATOM 1770 C C . GLY A 1 150 ? -45.482 -18.839 17.475 1.00 17.50 125 GLY A C 1
ATOM 1771 O O . GLY A 1 150 ? -44.608 -18.437 18.234 1.00 20.28 125 GLY A O 1
ATOM 1775 N N . LEU A 1 151 ? -45.575 -20.117 17.151 1.00 15.94 126 LEU A N 1
ATOM 1776 C CA . LEU A 1 151 ? -44.628 -21.063 17.661 1.00 15.93 126 LEU A CA 1
ATOM 1777 C C . LEU A 1 151 ? -43.264 -20.824 17.027 1.00 16.31 126 LEU A C 1
ATOM 1778 O O . LEU A 1 151 ? -43.138 -20.237 15.946 1.00 17.49 126 LEU A O 1
ATOM 1794 N N . ALA A 1 152 ? -42.231 -21.267 17.733 1.00 17.09 127 ALA A N 1
ATOM 1795 C CA . ALA A 1 152 ? -40.865 -21.142 17.227 1.00 18.30 127 ALA A CA 1
ATOM 1796 C C . ALA A 1 152 ? -40.669 -21.926 15.937 1.00 16.16 127 ALA A C 1
ATOM 1797 O O . ALA A 1 152 ? -41.161 -23.049 15.797 1.00 17.10 127 ALA A O 1
ATOM 1804 N N . VAL A 1 153 ? -39.935 -21.322 15.014 1.00 15.34 128 VAL A N 1
ATOM 1805 C CA . VAL A 1 153 ? -39.555 -22.018 13.803 1.00 14.72 128 VAL A CA 1
ATOM 1806 C C . VAL A 1 153 ? -38.199 -22.691 14.042 1.00 14.18 128 VAL A C 1
ATOM 1807 O O . VAL A 1 153 ? -37.205 -22.021 14.306 1.00 16.99 128 VAL A O 1
ATOM 1820 N N . PRO A 1 154 ? -38.170 -24.017 14.037 1.00 14.69 129 PRO A N 1
ATOM 1821 C CA . PRO A 1 154 ? -36.920 -24.691 14.401 1.00 16.50 129 PRO A CA 1
ATOM 1822 C C . PRO A 1 154 ? -35.868 -24.548 13.305 1.00 15.56 129 PRO A C 1
ATOM 1823 O O . PRO A 1 154 ? -36.173 -24.632 12.129 1.00 15.78 129 PRO A O 1
ATOM 1834 N N . THR A 1 155 ? -34.630 -24.524 13.743 1.00 16.56 130 THR A N 1
ATOM 1835 C CA . THR A 1 155 ? -33.468 -24.449 12.873 1.00 15.96 130 THR A CA 1
ATOM 1836 C C . THR A 1 155 ? -32.697 -25.753 12.868 1.00 14.26 130 THR A C 1
ATOM 1837 O O . THR A 1 155 ? -32.783 -26.520 13.793 1.00 17.02 130 THR A O 1
ATOM 1848 N N . HIS A 1 156 ? -32.046 -26.059 11.756 1.00 14.56 131 HIS A N 1
ATOM 1849 C CA . HIS A 1 156 ? -31.100 -27.147 11.702 1.00 14.23 131 HIS A CA 1
ATOM 1850 C C . HIS A 1 156 ? -29.867 -26.809 12.523 1.00 15.55 131 HIS A C 1
ATOM 1851 O O . HIS A 1 156 ? -29.301 -25.703 12.422 1.00 16.98 131 HIS A O 1
ATOM 1865 N N . SER A 1 157 ? -29.426 -27.786 13.304 1.00 16.42 132 SER A N 1
ATOM 1866 C CA . SER A 1 157 ? -28.172 -27.677 14.056 1.00 16.93 132 SER A CA 1
ATOM 1867 C C . SER A 1 157 ? -27.552 -29.054 14.181 1.00 17.06 132 SER A C 1
ATOM 1868 O O . SER A 1 157 ? -28.219 -30.092 14.152 1.00 20.24 132 SER A O 1
ATOM 1876 N N . VAL A 1 158 ? -26.235 -29.051 14.312 1.00 16.87 133 VAL A N 1
ATOM 1877 C CA . VAL A 1 158 ? -25.507 -30.257 14.577 1.00 17.36 133 VAL A CA 1
ATOM 1878 C C . VAL A 1 158 ? -25.745 -30.667 16.037 1.00 16.62 133 VAL A C 1
ATOM 1879 O O . VAL A 1 158 ? -25.755 -29.820 16.966 1.00 20.39 133 VAL A O 1
ATOM 1892 N N . ALA A 1 159 ? -25.919 -31.957 16.257 1.00 15.54 134 ALA A N 1
ATOM 1893 C CA . ALA A 1 159 ? -26.287 -32.473 17.568 1.00 17.75 134 ALA A CA 1
ATOM 1894 C C . ALA A 1 159 ? -25.298 -31.990 18.626 1.00 17.17 134 ALA A C 1
ATOM 1895 O O . ALA A 1 159 ? -24.107 -31.933 18.404 1.00 15.06 134 ALA A O 1
ATOM 1902 N N . ALA A 1 160 ? -25.804 -31.827 19.844 1.00 18.69 135 ALA A N 1
ATOM 1903 C CA . ALA A 1 160 ? -24.986 -31.367 20.929 1.00 17.83 135 ALA A CA 1
ATOM 1904 C C . ALA A 1 160 ? -23.777 -32.256 21.119 1.00 15.86 135 ALA A C 1
ATOM 1905 O O . ALA A 1 160 ? -23.880 -33.469 21.299 1.00 17.40 135 ALA A O 1
ATOM 1912 N N . GLY A 1 161 ? -22.604 -31.631 21.183 1.00 15.85 136 GLY A N 1
ATOM 1913 C CA . GLY A 1 161 ? -21.388 -32.369 21.392 1.00 15.05 136 GLY A CA 1
ATOM 1914 C C . GLY A 1 161 ? -20.698 -32.860 20.125 1.00 16.17 136 GLY A C 1
ATOM 1915 O O . GLY A 1 161 ? -19.509 -33.191 20.161 1.00 17.84 136 GLY A O 1
ATOM 1919 N N . LEU A 1 162 ? -21.451 -32.982 19.025 1.00 14.94 137 LEU A N 1
ATOM 1920 C CA . LEU A 1 162 ? -20.902 -33.552 17.813 1.00 14.79 137 LEU A CA 1
ATOM 1921 C C . LEU A 1 162 ? -20.144 -32.473 17.055 1.00 14.08 137 LEU A C 1
ATOM 1922 O O . LEU A 1 162 ? -20.575 -31.325 17.002 1.00 15.66 137 LEU A O 1
ATOM 1938 N N . GLY A 1 163 ? -18.990 -32.811 16.504 1.00 15.77 138 GLY A N 1
ATOM 1939 C CA . GLY A 1 163 ? -18.169 -31.816 15.835 1.00 15.60 138 GLY A CA 1
ATOM 1940 C C . GLY A 1 163 ? -18.778 -31.267 14.568 1.00 16.01 138 GLY A C 1
ATOM 1941 O O . GLY A 1 163 ? -19.535 -31.949 13.823 1.00 15.09 138 GLY A O 1
ATOM 1945 N N . SER A 1 164 ? -18.367 -30.061 14.222 1.00 17.89 139 SER A N 1
ATOM 1946 C CA . SER A 1 164 ? -18.840 -29.424 13.005 1.00 18.61 139 SER A CA 1
ATOM 1947 C C . SER A 1 164 ? -18.329 -30.107 11.754 1.00 17.47 139 SER A C 1
ATOM 1948 O O . SER A 1 164 ? -19.037 -30.132 10.745 1.00 17.89 139 SER A O 1
ATOM 1956 N N . ILE A 1 165 ? -17.133 -30.688 11.790 1.00 17.48 140 ILE A N 1
ATOM 1957 C CA . ILE A 1 165 ? -16.635 -31.375 10.609 1.00 18.76 140 ILE A CA 1
ATOM 1958 C C . ILE A 1 165 ? -17.443 -32.637 10.362 1.00 15.27 140 ILE A C 1
ATOM 1959 O O . ILE A 1 165 ? -17.719 -33.003 9.229 1.00 15.59 140 ILE A O 1
ATOM 1975 N N . GLU A 1 166 ? -17.785 -33.320 11.436 1.00 15.87 141 GLU A N 1
ATOM 1976 C CA . GLU A 1 166 ? -18.646 -34.495 11.314 1.00 14.34 141 GLU A CA 1
ATOM 1977 C C . GLU A 1 166 ? -19.980 -34.081 10.678 1.00 13.81 141 GLU A C 1
ATOM 1978 O O . GLU A 1 166 ? -20.506 -34.786 9.799 1.00 14.21 141 GLU A O 1
ATOM 1990 N N . GLY A 1 167 ? -20.539 -32.965 11.145 1.00 14.01 142 GLY A N 1
ATOM 1991 C CA . GLY A 1 167 ? -21.771 -32.476 10.556 1.00 14.65 142 GLY A CA 1
ATOM 1992 C C . GLY A 1 167 ? -21.625 -32.119 9.091 1.00 12.69 142 GLY A C 1
ATOM 1993 O O . GLY A 1 167 ? -22.494 -32.464 8.289 1.00 12.85 142 GLY A O 1
ATOM 1997 N N . VAL A 1 168 ? -20.555 -31.416 8.728 1.00 13.39 143 VAL A N 1
ATOM 1998 C CA . VAL A 1 168 ? -20.287 -31.084 7.340 1.00 13.51 143 VAL A CA 1
ATOM 1999 C C . VAL A 1 168 ? -20.144 -32.352 6.497 1.00 12.55 143 VAL A C 1
ATOM 2000 O O . VAL A 1 168 ? -20.749 -32.424 5.421 1.00 13.00 143 VAL A O 1
ATOM 2013 N N . VAL A 1 169 ? -19.364 -33.331 6.943 1.00 12.82 144 VAL A N 1
ATOM 2014 C CA . VAL A 1 169 ? -19.134 -34.515 6.159 1.00 12.85 144 VAL A CA 1
ATOM 2015 C C . VAL A 1 169 ? -20.434 -35.308 5.984 1.00 12.37 144 VAL A C 1
ATOM 2016 O O . VAL A 1 169 ? -20.725 -35.824 4.895 1.00 12.85 144 VAL A O 1
ATOM 2029 N N . MET A 1 170 ? -21.239 -35.390 7.032 1.00 12.13 145 MET A N 1
ATOM 2030 C CA A MET A 1 170 ? -22.580 -35.980 6.925 0.69 11.58 145 MET A CA 1
ATOM 2031 C CA B MET A 1 170 ? -22.518 -36.020 6.865 0.31 12.09 145 MET A CA 1
ATOM 2032 C C . MET A 1 170 ? -23.341 -35.320 5.776 1.00 11.19 145 MET A C 1
ATOM 2033 O O . MET A 1 170 ? -23.888 -36.000 4.889 1.00 11.42 145 MET A O 1
ATOM 2059 N N . GLU A 1 171 ? -23.425 -33.991 5.816 1.00 10.87 146 GLU A N 1
ATOM 2060 C CA . GLU A 1 171 ? -24.141 -33.222 4.799 1.00 10.52 146 GLU A CA 1
ATOM 2061 C C . GLU A 1 171 ? -23.538 -33.386 3.396 1.00 11.83 146 GLU A C 1
ATOM 2062 O O . GLU A 1 171 ? -24.262 -33.460 2.399 1.00 11.58 146 GLU A O 1
ATOM 2074 N N . ILE A 1 172 ? -22.223 -33.523 3.276 1.00 10.92 147 ILE A N 1
ATOM 2075 C CA . ILE A 1 172 ? -21.612 -33.818 1.996 1.00 11.47 147 ILE A CA 1
ATOM 2076 C C . ILE A 1 172 ? -22.167 -35.130 1.436 1.00 10.64 147 ILE A C 1
ATOM 2077 O O . ILE A 1 172 ? -22.552 -35.195 0.261 1.00 11.78 147 ILE A O 1
ATOM 2093 N N . ILE A 1 173 ? -22.164 -36.165 2.250 1.00 10.90 148 ILE A N 1
ATOM 2094 C CA . ILE A 1 173 ? -22.550 -37.479 1.799 1.00 10.68 148 ILE A CA 1
ATOM 2095 C C . ILE A 1 173 ? -24.012 -37.516 1.383 1.00 10.43 148 ILE A C 1
ATOM 2096 O O . ILE A 1 173 ? -24.370 -37.999 0.288 1.00 11.35 148 ILE A O 1
ATOM 2112 N N . ILE A 1 174 ? -24.892 -37.025 2.236 1.00 10.48 149 ILE A N 1
ATOM 2113 C CA . ILE A 1 174 ? -26.326 -37.105 1.959 1.00 10.38 149 ILE A CA 1
ATOM 2114 C C . ILE A 1 174 ? -26.744 -36.174 0.813 1.00 9.44 149 ILE A C 1
ATOM 2115 O O . ILE A 1 174 ? -27.685 -36.478 0.053 1.00 9.71 149 ILE A O 1
ATOM 2131 N N . THR A 1 175 ? -26.057 -35.046 0.648 1.00 10.41 150 THR A N 1
ATOM 2132 C CA . THR A 1 175 ? -26.354 -34.152 -0.448 1.00 10.25 150 THR A CA 1
ATOM 2133 C C . THR A 1 175 ? -25.798 -34.679 -1.764 1.00 10.12 150 THR A C 1
ATOM 2134 O O . THR A 1 175 ? -26.440 -34.585 -2.791 1.00 10.63 150 THR A O 1
ATOM 2145 N N . PHE A 1 176 ? -24.619 -35.300 -1.701 1.00 10.48 151 PHE A N 1
ATOM 2146 C CA . PHE A 1 176 ? -24.113 -36.049 -2.857 1.00 10.77 151 PHE A CA 1
ATOM 2147 C C . PHE A 1 176 ? -25.163 -37.045 -3.338 1.00 10.88 151 PHE A C 1
ATOM 2148 O O . PHE A 1 176 ? -25.477 -37.137 -4.513 1.00 10.42 151 PHE A O 1
ATOM 2165 N N . ALA A 1 177 ? -25.748 -37.804 -2.405 1.00 10.71 152 ALA A N 1
ATOM 2166 C CA . ALA A 1 177 ? -26.763 -38.787 -2.760 1.00 10.23 152 ALA A CA 1
ATOM 2167 C C . ALA A 1 177 ? -27.891 -38.103 -3.530 1.00 9.59 152 ALA A C 1
ATOM 2168 O O . ALA A 1 177 ? -28.375 -38.605 -4.547 1.00 10.23 152 ALA A O 1
ATOM 2175 N N . LEU A 1 178 ? -28.412 -37.009 -2.979 1.00 10.00 153 LEU A N 1
ATOM 2176 C CA . LEU A 1 178 ? -29.522 -36.307 -3.601 1.00 9.82 153 LEU A CA 1
ATOM 2177 C C . LEU A 1 178 ? -29.164 -35.840 -5.019 1.00 9.43 153 LEU A C 1
ATOM 2178 O O . LEU A 1 178 ? -29.916 -36.052 -5.964 1.00 9.67 153 LEU A O 1
ATOM 2194 N N . VAL A 1 179 ? -28.049 -35.124 -5.151 1.00 10.00 154 VAL A N 1
ATOM 2195 C CA . VAL A 1 179 ? -27.719 -34.529 -6.423 1.00 10.43 154 VAL A CA 1
ATOM 2196 C C . VAL A 1 179 ? -27.342 -35.598 -7.478 1.00 10.20 154 VAL A C 1
ATOM 2197 O O . VAL A 1 179 ? -27.708 -35.461 -8.646 1.00 10.48 154 VAL A O 1
ATOM 2210 N N . TYR A 1 180 ? -26.681 -36.660 -7.041 1.00 9.88 155 TYR A N 1
ATOM 2211 C CA . TYR A 1 180 ? -26.410 -37.785 -7.903 1.00 10.39 155 TYR A CA 1
ATOM 2212 C C . TYR A 1 180 ? -27.710 -38.373 -8.429 1.00 10.52 155 TYR A C 1
ATOM 2213 O O . TYR A 1 180 ? -27.822 -38.734 -9.596 1.00 10.55 155 TYR A O 1
ATOM 2231 N N . THR A 1 181 ? -28.715 -38.496 -7.563 1.00 9.88 156 THR A N 1
ATOM 2232 C CA . THR A 1 181 ? -30.037 -38.988 -7.945 1.00 9.72 156 THR A CA 1
ATOM 2233 C C . THR A 1 181 ? -30.687 -38.089 -8.985 1.00 9.20 156 THR A C 1
ATOM 2234 O O . THR A 1 181 ? -31.279 -38.561 -9.949 1.00 10.24 156 THR A O 1
ATOM 2245 N N . VAL A 1 182 ? -30.615 -36.785 -8.782 1.00 9.92 157 VAL A N 1
ATOM 2246 C CA . VAL A 1 182 ? -31.113 -35.846 -9.768 1.00 9.86 157 VAL A CA 1
ATOM 2247 C C . VAL A 1 182 ? -30.422 -36.037 -11.116 1.00 10.47 157 VAL A C 1
ATOM 2248 O O . VAL A 1 182 ? -31.094 -36.130 -12.146 1.00 10.66 157 VAL A O 1
ATOM 2254 N N . TYR A 1 183 ? -29.109 -36.191 -11.129 1.00 10.88 158 TYR A N 1
ATOM 2255 C CA . TYR A 1 183 ? -28.405 -36.454 -12.379 1.00 11.62 158 TYR A CA 1
ATOM 2256 C C . TYR A 1 183 ? -28.871 -37.754 -13.032 1.00 11.28 158 TYR A C 1
ATOM 2257 O O . TYR A 1 183 ? -29.162 -37.796 -14.231 1.00 11.80 158 TYR A O 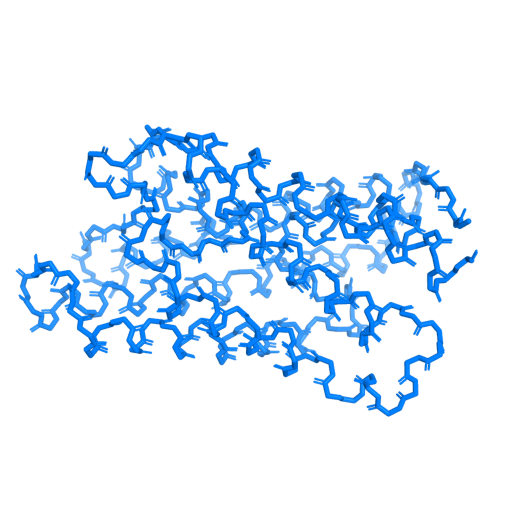1
ATOM 2275 N N . ALA A 1 184 ? -28.905 -38.833 -12.285 1.00 10.64 159 ALA A N 1
ATOM 2276 C CA . ALA A 1 184 ? -29.110 -40.139 -12.843 1.00 11.48 159 ALA A CA 1
ATOM 2277 C C . ALA A 1 184 ? -30.522 -40.319 -13.364 1.00 11.46 159 ALA A C 1
ATOM 2278 O O . ALA A 1 184 ? -30.747 -41.038 -14.339 1.00 13.26 159 ALA A O 1
ATOM 2285 N N . THR A 1 185 ? -31.495 -39.712 -12.719 1.00 11.60 160 THR A N 1
ATOM 2286 C CA . THR A 1 185 ? -32.880 -39.946 -13.037 1.00 11.26 160 THR A CA 1
ATOM 2287 C C . THR A 1 185 ? -33.532 -38.840 -13.862 1.00 11.53 160 THR A C 1
ATOM 2288 O O . THR A 1 185 ? -34.521 -39.093 -14.517 1.00 13.15 160 THR A O 1
ATOM 2299 N N . ALA A 1 186 ? -33.013 -37.616 -13.771 1.00 12.86 161 ALA A N 1
ATOM 2300 C CA . ALA A 1 186 ? -33.615 -36.455 -14.410 1.00 14.75 161 ALA A CA 1
ATOM 2301 C C . ALA A 1 186 ? -32.727 -35.749 -15.424 1.00 14.63 161 ALA A C 1
ATOM 2302 O O . ALA A 1 186 ? -33.214 -35.256 -16.442 1.00 18.23 161 ALA A O 1
ATOM 2309 N N . ALA A 1 187 ? -31.422 -35.650 -15.210 1.00 15.36 162 ALA A N 1
ATOM 2310 C CA . ALA A 1 187 ? -30.572 -34.902 -16.144 1.00 16.92 162 ALA A CA 1
ATOM 2311 C C . ALA A 1 187 ? -30.042 -35.762 -17.273 1.00 18.04 162 ALA A C 1
ATOM 2312 O O . ALA A 1 187 ? -29.857 -35.282 -18.403 1.00 22.03 162 ALA A O 1
ATOM 2319 N N . ASP A 1 188 ? -29.679 -36.999 -16.968 1.00 16.47 163 ASP A N 1
ATOM 2320 C CA . ASP A 1 188 ? -28.970 -37.862 -17.939 1.00 17.30 163 ASP A CA 1
ATOM 2321 C C . ASP A 1 188 ? -29.866 -38.043 -19.166 1.00 18.35 163 ASP A C 1
ATOM 2322 O O . ASP A 1 188 ? -31.000 -38.453 -19.021 1.00 18.44 163 ASP A O 1
ATOM 2331 N N . PRO A 1 189 ? -29.326 -37.809 -20.395 1.00 19.14 164 PRO A N 1
ATOM 2332 C CA . PRO A 1 189 ? -30.158 -37.999 -21.592 1.00 22.50 164 PRO A CA 1
ATOM 2333 C C . PRO A 1 189 ? -30.615 -39.426 -21.770 1.00 21.10 164 PRO A C 1
ATOM 2334 O O . PRO A 1 189 ? -31.589 -39.664 -22.511 1.00 26.78 164 PRO A O 1
ATOM 2345 N N . LYS A 1 190 ? -29.865 -40.368 -21.193 1.00 20.57 165 LYS A N 1
ATOM 2346 C CA . LYS A 1 190 ? -30.191 -41.789 -21.277 1.00 19.78 165 LYS A CA 1
ATOM 2347 C C . LYS A 1 190 ? -31.095 -42.265 -20.141 1.00 18.36 165 LYS A C 1
ATOM 2348 O O . LYS A 1 190 ? -31.271 -43.464 -19.978 1.00 21.65 165 LYS A O 1
ATOM 2367 N N . LYS A 1 191 ? -31.723 -41.338 -19.415 1.00 17.41 166 LYS A N 1
ATOM 2368 C CA . LYS A 1 191 ? -32.555 -41.698 -18.266 1.00 14.57 166 LYS A CA 1
ATOM 2369 C C . LYS A 1 191 ? -33.660 -42.688 -18.632 1.00 14.90 166 LYS A C 1
ATOM 2370 O O . LYS A 1 191 ? -34.040 -43.522 -17.810 1.00 14.47 166 LYS A O 1
ATOM 2389 N N . GLY A 1 192 ? -34.218 -42.563 -19.837 1.00 16.14 167 GLY A N 1
ATOM 2390 C CA . GLY A 1 192 ? -35.329 -43.430 -20.238 1.00 16.62 167 GLY A CA 1
ATOM 2391 C C . GLY A 1 192 ? -36.454 -43.424 -19.229 1.00 15.30 167 GLY A C 1
ATOM 2392 O O . GLY A 1 192 ? -36.908 -42.364 -18.841 1.00 15.70 167 GLY A O 1
ATOM 2396 N N . SER A 1 193 ? -36.936 -44.589 -18.820 1.00 15.78 168 SER A N 1
ATOM 2397 C CA . SER A 1 193 ? -38.106 -44.667 -17.934 1.00 16.01 168 SER A CA 1
ATOM 2398 C C . SER A 1 193 ? -37.813 -44.094 -16.549 1.00 15.50 168 SER A C 1
ATOM 2399 O O . SER A 1 193 ? -38.753 -43.802 -15.820 1.00 16.12 168 SER A O 1
ATOM 2407 N N . LEU A 1 194 ? -36.541 -43.940 -16.167 1.00 13.53 169 LEU A N 1
ATOM 2408 C CA . LEU A 1 194 ? -36.244 -43.269 -14.906 1.00 12.12 169 LEU A CA 1
ATOM 2409 C C . LEU A 1 194 ? -36.841 -41.895 -14.881 1.00 12.58 169 LEU A C 1
ATOM 2410 O O . LEU A 1 194 ? -37.180 -41.392 -13.809 1.00 12.93 169 LEU A O 1
ATOM 2426 N N . GLY A 1 195 ? -36.974 -41.235 -16.030 1.00 13.64 170 GLY A N 1
ATOM 2427 C CA . GLY A 1 195 ? -37.489 -39.880 -16.026 1.00 14.68 170 GLY A CA 1
ATOM 2428 C C . GLY A 1 195 ? -38.887 -39.808 -15.442 1.00 13.44 170 GLY A C 1
ATOM 2429 O O . GLY A 1 195 ? -39.273 -38.796 -14.863 1.00 15.11 170 GLY A O 1
ATOM 2433 N N . THR A 1 196 ? -39.689 -40.844 -15.636 1.00 12.37 171 THR A N 1
ATOM 2434 C CA . THR A 1 196 ? -41.036 -40.856 -15.103 1.00 12.94 171 THR A CA 1
ATOM 2435 C C . THR A 1 196 ? -41.094 -40.891 -13.587 1.00 12.51 171 THR A C 1
ATOM 2436 O O . THR A 1 196 ? -41.916 -40.193 -12.961 1.00 13.83 171 THR A O 1
ATOM 2447 N N . ILE A 1 197 ? -40.196 -41.661 -12.996 1.00 11.44 172 ILE A N 1
ATOM 2448 C CA . ILE A 1 197 ? -40.177 -41.805 -11.548 1.00 12.12 172 ILE A CA 1
ATOM 2449 C C . ILE A 1 197 ? -39.185 -40.874 -10.882 1.00 10.18 172 ILE A C 1
ATOM 2450 O O . ILE A 1 197 ? -39.129 -40.830 -9.636 1.00 10.77 172 ILE A O 1
ATOM 2466 N N . ALA A 1 198 ? -38.476 -40.043 -11.625 1.00 10.78 173 ALA A N 1
ATOM 2467 C CA . ALA A 1 198 ? -37.433 -39.199 -11.059 1.00 10.81 173 ALA A CA 1
ATOM 2468 C C . ALA A 1 198 ? -37.932 -38.359 -9.865 1.00 9.76 173 ALA A C 1
ATOM 2469 O O . ALA A 1 198 ? -37.243 -38.318 -8.860 1.00 10.11 173 ALA A O 1
ATOM 2476 N N . PRO A 1 199 ? -39.068 -37.657 -9.981 1.00 9.43 174 PRO A N 1
ATOM 2477 C CA . PRO A 1 199 ? -39.449 -36.831 -8.836 1.00 9.19 174 PRO A CA 1
ATOM 2478 C C . PRO A 1 199 ? -39.576 -37.666 -7.553 1.00 9.03 174 PRO A C 1
ATOM 2479 O O . PRO A 1 199 ? -39.313 -37.163 -6.451 1.00 8.94 174 PRO A O 1
ATOM 2490 N N . LEU A 1 200 ? -40.088 -38.871 -7.682 1.00 8.64 175 LEU A N 1
ATOM 2491 C CA . LEU A 1 200 ? -40.279 -39.734 -6.540 1.00 8.88 175 LEU A CA 1
ATOM 2492 C C . LEU A 1 200 ? -38.950 -40.225 -5.966 1.00 8.88 175 LEU A C 1
ATOM 2493 O O . LEU A 1 200 ? -38.754 -40.225 -4.753 1.00 8.64 175 LEU A O 1
ATOM 2509 N N . ALA A 1 201 ? -37.991 -40.581 -6.820 1.00 8.72 176 ALA A N 1
ATOM 2510 C CA . ALA A 1 201 ? -36.657 -40.930 -6.341 1.00 8.70 176 ALA A CA 1
ATOM 2511 C C . ALA A 1 201 ? -36.012 -39.761 -5.600 1.00 8.84 176 ALA A C 1
ATOM 2512 O O . ALA A 1 201 ? -35.370 -39.953 -4.566 1.00 9.25 176 ALA A O 1
ATOM 2519 N N . ILE A 1 202 ? -36.115 -38.567 -6.180 1.00 8.99 177 ILE A N 1
ATOM 2520 C CA . ILE A 1 202 ? -35.506 -37.405 -5.600 1.00 8.92 177 ILE A CA 1
ATOM 2521 C C . ILE A 1 202 ? -36.125 -37.105 -4.233 1.00 9.32 177 ILE A C 1
ATOM 2522 O O . ILE A 1 202 ? -35.426 -36.816 -3.270 1.00 9.97 177 ILE A O 1
ATOM 2538 N N . GLY A 1 203 ? -37.445 -37.183 -4.106 1.00 9.31 178 GLY A N 1
ATOM 2539 C CA . GLY A 1 203 ? -38.085 -36.959 -2.808 1.00 9.05 178 GLY A CA 1
ATOM 2540 C C . GLY A 1 203 ? -37.690 -38.040 -1.820 1.00 9.20 178 GLY A C 1
ATOM 2541 O O . GLY A 1 203 ? -37.386 -37.744 -0.649 1.00 10.14 178 GLY A O 1
ATOM 2545 N N . LEU A 1 204 ? -37.694 -39.341 -2.238 1.00 9.09 179 LEU A N 1
ATOM 2546 C CA . LEU A 1 204 ? -37.567 -40.357 -1.229 1.00 8.50 179 LEU A CA 1
ATOM 2547 C C . LEU A 1 204 ? -36.128 -40.618 -0.799 1.00 9.46 179 LEU A C 1
ATOM 2548 O O . LEU A 1 204 ? -35.908 -41.034 0.321 1.00 9.72 179 LEU A O 1
ATOM 2555 N N . ILE A 1 205 ? -35.142 -40.126 -1.576 1.00 9.19 180 ILE A N 1
ATOM 2556 C CA . ILE A 1 205 ? -33.767 -40.133 -1.052 1.00 9.05 180 ILE A CA 1
ATOM 2557 C C . ILE A 1 205 ? -33.633 -39.133 0.094 1.00 8.60 180 ILE A C 1
ATOM 2558 O O . ILE A 1 205 ? -32.906 -39.402 1.052 1.00 9.36 180 ILE A O 1
ATOM 2574 N N . VAL A 1 206 ? -34.317 -38.000 -0.001 1.00 9.00 181 VAL A N 1
ATOM 2575 C CA . VAL A 1 206 ? -34.296 -37.051 1.112 1.00 9.18 181 VAL A CA 1
ATOM 2576 C C . VAL A 1 206 ? -34.990 -37.635 2.323 1.00 9.57 181 VAL A C 1
ATOM 2577 O O . VAL A 1 206 ? -34.449 -37.561 3.446 1.00 9.81 181 VAL A O 1
ATOM 2590 N N . GLY A 1 207 ? -36.139 -38.280 2.137 1.00 9.32 182 GLY A N 1
ATOM 2591 C CA . GLY A 1 207 ? -36.771 -38.950 3.248 1.00 9.49 182 GLY A CA 1
ATOM 2592 C C . GLY A 1 207 ? -35.910 -39.982 3.926 1.00 9.03 182 GLY A C 1
ATOM 2593 O O . GLY A 1 207 ? -35.755 -40.002 5.157 1.00 9.77 182 GLY A O 1
ATOM 2597 N N . ALA A 1 208 ? -35.280 -40.842 3.129 1.00 9.02 183 ALA A N 1
ATOM 2598 C CA . ALA A 1 208 ? -34.414 -41.864 3.661 1.00 8.81 183 ALA A CA 1
ATOM 2599 C C . ALA A 1 208 ? -33.276 -41.247 4.444 1.00 8.79 183 ALA A C 1
ATOM 2600 O O . ALA A 1 208 ? -32.883 -41.712 5.516 1.00 9.51 183 ALA A O 1
ATOM 2607 N N . ASN A 1 209 ? -32.648 -40.219 3.862 1.00 8.93 184 ASN A N 1
ATOM 2608 C CA . ASN A 1 209 ? -31.485 -39.633 4.469 1.00 8.98 184 ASN A CA 1
ATOM 2609 C C . ASN A 1 209 ? -31.791 -38.849 5.713 1.00 9.83 184 ASN A C 1
ATOM 2610 O O . ASN A 1 209 ? -30.916 -38.758 6.595 1.00 10.87 184 ASN A O 1
ATOM 2621 N N . ILE A 1 210 ? -33.010 -38.335 5.883 1.00 8.88 185 ILE A N 1
ATOM 2622 C CA . ILE A 1 210 ? -33.391 -37.719 7.163 1.00 9.06 185 ILE A CA 1
ATOM 2623 C C . ILE A 1 210 ? -33.503 -38.790 8.248 1.00 9.54 185 ILE A C 1
ATOM 2624 O O . ILE A 1 210 ? -33.129 -38.557 9.404 1.00 9.72 185 ILE A O 1
ATOM 2640 N N . LEU A 1 211 ? -33.994 -39.973 7.931 1.00 9.12 186 LEU A N 1
ATOM 2641 C CA . LEU A 1 211 ? -34.068 -41.068 8.878 1.00 9.74 186 LEU A CA 1
ATOM 2642 C C . LEU A 1 211 ? -32.708 -41.449 9.426 1.00 9.93 186 LEU A C 1
ATOM 2643 O O . LEU A 1 211 ? -32.609 -41.905 10.553 1.00 10.96 186 LEU A O 1
ATOM 2659 N N . ALA A 1 212 ? -31.650 -41.251 8.650 1.00 9.90 187 ALA A N 1
ATOM 2660 C CA . ALA A 1 212 ? -30.267 -41.472 9.103 1.00 10.49 187 ALA A CA 1
ATOM 2661 C C . ALA A 1 212 ? -29.687 -40.265 9.800 1.00 10.91 187 ALA A C 1
ATOM 2662 O O . ALA A 1 212 ? -29.099 -40.371 10.879 1.00 12.18 187 ALA A O 1
ATOM 2669 N N . ALA A 1 213 ? -29.778 -39.118 9.153 1.00 10.36 188 ALA A N 1
ATOM 2670 C CA . ALA A 1 213 ? -29.023 -37.926 9.544 1.00 10.92 188 ALA A CA 1
ATOM 2671 C C . ALA A 1 213 ? -29.733 -37.003 10.505 1.00 10.87 188 ALA A C 1
ATOM 2672 O O . ALA A 1 213 ? -29.087 -36.126 11.130 1.00 11.60 188 ALA A O 1
ATOM 2679 N N . GLY A 1 214 ? -31.043 -37.143 10.663 1.00 11.54 189 GLY A N 1
ATOM 2680 C CA . GLY A 1 214 ? -31.817 -36.223 11.500 1.00 12.75 189 GLY A CA 1
ATOM 2681 C C . GLY A 1 214 ? -31.198 -35.958 12.854 1.00 13.08 189 GLY A C 1
ATOM 2682 O O . GLY A 1 214 ? -31.086 -34.803 13.258 1.00 14.24 189 GLY A O 1
ATOM 2686 N N . PRO A 1 215 ? -30.856 -37.008 13.608 1.00 11.89 190 PRO A N 1
ATOM 2687 C CA . PRO A 1 215 ? -30.332 -36.779 14.960 1.00 13.29 190 PRO A CA 1
ATOM 2688 C C . PRO A 1 215 ? -28.881 -36.335 15.005 1.00 13.85 190 PRO A C 1
ATOM 2689 O O . PRO A 1 215 ? -28.364 -36.145 16.108 1.00 16.68 190 PRO A O 1
ATOM 2700 N N . PHE A 1 216 ? -28.212 -36.181 13.874 1.00 12.40 191 PHE A N 1
ATOM 2701 C CA . PHE A 1 216 ? -26.809 -35.823 13.815 1.00 12.80 191 PHE A CA 1
ATOM 2702 C C . PHE A 1 216 ? -26.610 -34.441 13.225 1.00 13.40 191 PHE A C 1
ATOM 2703 O O . PHE A 1 216 ? -26.150 -33.553 13.901 1.00 17.02 191 PHE A O 1
ATOM 2720 N N . SER A 1 217 ? -26.907 -34.219 11.967 1.00 15.52 192 SER A N 1
ATOM 2721 C CA . SER A 1 217 ? -26.858 -32.880 11.343 1.00 16.21 192 SER A CA 1
ATOM 2722 C C . SER A 1 217 ? -28.240 -32.219 11.200 1.00 15.89 192 SER A C 1
ATOM 2723 O O . SER A 1 217 ? -28.338 -31.052 10.845 1.00 17.91 192 SER A O 1
ATOM 2731 N N . GLY A 1 218 ? -29.311 -32.967 11.375 1.00 16.91 193 GLY A N 1
ATOM 2732 C CA . GLY A 1 218 ? -30.651 -32.519 11.019 1.00 17.50 193 GLY A CA 1
ATOM 2733 C C . GLY A 1 218 ? -31.117 -33.000 9.663 1.00 15.32 193 GLY A C 1
ATOM 2734 O O . GLY A 1 218 ? -32.312 -32.993 9.392 1.00 16.82 193 GLY A O 1
ATOM 2738 N N . GLY A 1 219 ? -30.191 -33.447 8.814 1.00 13.06 194 GLY A N 1
ATOM 2739 C CA . GLY A 1 219 ? -30.599 -33.955 7.532 1.00 12.73 194 GLY A CA 1
ATOM 2740 C C . GLY A 1 219 ? -31.135 -32.874 6.617 1.00 11.35 194 GLY A C 1
ATOM 2741 O O . GLY A 1 219 ? -32.250 -32.968 6.127 1.00 13.38 194 GLY A O 1
ATOM 2745 N N . SER A 1 220 ? -30.315 -31.877 6.304 1.00 11.01 195 SER A N 1
ATOM 2746 C CA . SER A 1 220 ? -30.722 -30.788 5.495 1.00 10.88 195 SER A CA 1
ATOM 2747 C C . SER A 1 220 ? -30.693 -31.069 4.009 1.00 10.19 195 SER A C 1
ATOM 2748 O O . SER A 1 220 ? -31.713 -30.968 3.321 1.00 10.78 195 SER A O 1
ATOM 2756 N N . MET A 1 221 ? -29.491 -31.315 3.470 1.00 10.28 196 MET A N 1
ATOM 2757 C CA . MET A 1 221 ? -29.256 -31.483 2.051 1.00 10.42 196 MET A CA 1
ATOM 2758 C C . MET A 1 221 ? -29.589 -30.257 1.228 1.00 10.63 196 MET A C 1
ATOM 2759 O O . MET A 1 221 ? -29.601 -30.359 0.015 1.00 11.13 196 MET A O 1
ATOM 2773 N N . ASN A 1 222 ? -29.868 -29.115 1.849 1.00 10.06 197 ASN A N 1
ATOM 2774 C CA . ASN A 1 222 ? -30.588 -28.059 1.136 1.00 10.37 197 ASN A CA 1
ATOM 2775 C C . ASN A 1 222 ? -30.392 -26.728 1.841 1.00 10.16 197 ASN A C 1
ATOM 2776 O O . ASN A 1 222 ? -31.029 -26.435 2.853 1.00 10.47 197 ASN A O 1
ATOM 2787 N N . PRO A 1 223 ? -29.503 -25.882 1.299 1.00 10.53 198 PRO A N 1
ATOM 2788 C CA . PRO A 1 223 ? -29.189 -24.618 1.974 1.00 10.69 198 PRO A CA 1
ATOM 2789 C C . PRO A 1 223 ? -30.415 -23.739 2.161 1.00 11.31 198 PRO A C 1
ATOM 2790 O O . PRO A 1 223 ? -30.519 -23.026 3.168 1.00 12.13 198 PRO A O 1
ATOM 2801 N N . ALA A 1 224 ? -31.344 -23.745 1.213 1.00 10.98 199 ALA A N 1
ATOM 2802 C CA . ALA A 1 224 ? -32.565 -22.920 1.334 1.00 11.42 199 ALA A CA 1
ATOM 2803 C C . ALA A 1 224 ? -33.474 -23.417 2.439 1.00 11.12 199 ALA A C 1
ATOM 2804 O O . ALA A 1 224 ? -34.033 -22.601 3.190 1.00 12.07 199 ALA A O 1
ATOM 2811 N N . ARG A 1 225 ? -33.668 -24.734 2.519 1.00 10.28 200 ARG A N 1
ATOM 2812 C CA . ARG A 1 225 ? -34.459 -25.333 3.598 1.00 11.30 200 ARG A CA 1
ATOM 2813 C C . ARG A 1 225 ? -33.920 -24.910 4.948 1.00 11.06 200 ARG A C 1
ATOM 2814 O O . ARG A 1 225 ? -34.699 -24.730 5.883 1.00 11.59 200 ARG A O 1
ATOM 2835 N N . SER A 1 226 ? -32.604 -24.825 5.093 1.00 11.31 201 SER A N 1
ATOM 2836 C CA . SER A 1 226 ? -31.982 -24.417 6.348 1.00 12.03 201 SER A CA 1
ATOM 2837 C C . SER A 1 226 ? -32.028 -22.898 6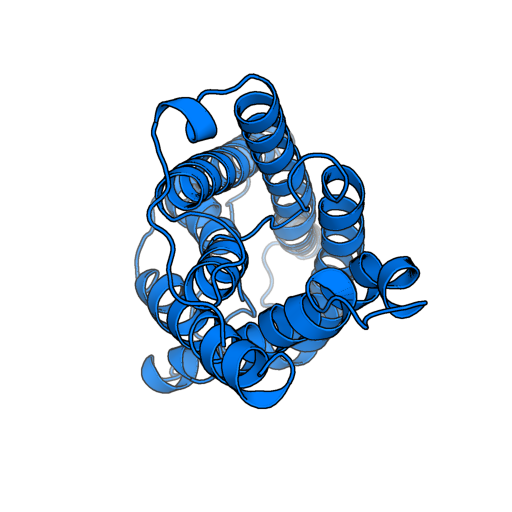.553 1.00 12.17 201 SER A C 1
ATOM 2838 O O . SER A 1 226 ? -32.136 -22.426 7.687 1.00 13.13 201 SER A O 1
ATOM 2846 N N . PHE A 1 227 ? -31.913 -22.139 5.475 1.00 12.27 202 PHE A N 1
ATOM 2847 C CA . PHE A 1 227 ? -31.806 -20.697 5.572 1.00 12.28 202 PHE A CA 1
ATOM 2848 C C . PHE A 1 227 ? -33.105 -20.037 6.024 1.00 13.03 202 PHE A C 1
ATOM 2849 O O . PHE A 1 227 ? -33.070 -19.091 6.818 1.00 13.50 202 PHE A O 1
ATOM 2866 N N . GLY A 1 228 ? -34.261 -20.420 5.472 1.00 12.58 203 GLY A N 1
ATOM 2867 C CA . GLY A 1 228 ? -35.535 -19.867 5.894 1.00 13.10 203 GLY A CA 1
ATOM 2868 C C . GLY A 1 228 ? -35.720 -19.845 7.385 1.00 13.34 203 GLY A C 1
ATOM 2869 O O . GLY A 1 228 ? -36.030 -18.777 7.962 1.00 14.22 203 GLY A O 1
ATOM 2873 N N . PRO A 1 229 ? -35.498 -20.981 8.039 1.00 13.00 204 PRO A N 1
ATOM 2874 C CA . PRO A 1 229 ? -35.663 -20.995 9.480 1.00 13.94 204 PRO A CA 1
ATOM 2875 C C . PRO A 1 229 ? -34.647 -20.105 10.197 1.00 15.34 204 PRO A C 1
ATOM 2876 O O . PRO A 1 229 ? -34.982 -19.468 11.203 1.00 16.73 204 PRO A O 1
ATOM 2887 N N . ALA A 1 230 ? -33.403 -20.069 9.729 1.00 14.48 205 ALA A N 1
ATOM 2888 C CA . ALA A 1 230 ? -32.384 -19.193 10.334 1.00 15.23 205 ALA A CA 1
ATOM 2889 C C . ALA A 1 230 ? -32.848 -17.722 10.299 1.00 15.35 205 ALA A C 1
ATOM 2890 O O . ALA A 1 230 ? -32.714 -16.989 11.294 1.00 17.71 205 ALA A O 1
ATOM 2897 N N . VAL A 1 231 ? -33.450 -17.298 9.191 1.00 15.69 206 VAL A N 1
ATOM 2898 C CA . VAL A 1 231 ? -33.998 -15.933 9.116 1.00 17.33 206 VAL A CA 1
ATOM 2899 C C . VAL A 1 231 ? -35.153 -15.787 10.103 1.00 17.37 206 VAL A C 1
ATOM 2900 O O . VAL A 1 231 ? -35.170 -14.826 10.910 1.00 20.28 206 VAL A O 1
ATOM 2913 N N . ALA A 1 232 ? -36.136 -16.681 10.039 1.00 18.17 207 ALA A N 1
ATOM 2914 C CA . ALA A 1 232 ? -37.350 -16.538 10.820 1.00 18.39 207 ALA A CA 1
ATOM 2915 C C . ALA A 1 232 ? -37.092 -16.646 12.319 1.00 19.15 207 ALA A C 1
ATOM 2916 O O . ALA A 1 232 ? -37.785 -16.004 13.101 1.00 25.70 207 ALA A O 1
ATOM 2923 N N . ALA A 1 233 ? -36.099 -17.421 12.721 1.00 20.09 208 ALA A N 1
ATOM 2924 C CA . ALA A 1 233 ? -35.726 -17.550 14.134 1.00 21.58 208 ALA A CA 1
ATOM 2925 C C . ALA A 1 233 ? -34.661 -16.553 14.576 1.00 21.12 208 ALA A C 1
ATOM 2926 O O . ALA A 1 233 ? -34.358 -16.446 15.771 1.00 25.29 208 ALA A O 1
ATOM 2933 N N . GLY A 1 234 ? -34.170 -15.764 13.634 1.00 20.69 209 GLY A N 1
ATOM 2934 C CA . GLY A 1 234 ? -33.057 -14.850 13.862 1.00 23.64 209 GLY A CA 1
ATOM 2935 C C . GLY A 1 234 ? -31.860 -15.517 14.516 1.00 24.97 209 GLY A C 1
ATOM 2936 O O . GLY A 1 234 ? -31.299 -15.004 15.493 1.00 26.44 209 GLY A O 1
ATOM 2940 N N . ASP A 1 235 ? -31.387 -16.599 13.908 1.00 22.01 210 ASP A N 1
ATOM 2941 C CA . ASP A 1 235 ? -30.320 -17.390 14.495 1.00 24.32 210 ASP A CA 1
ATOM 2942 C C . ASP A 1 235 ? -29.523 -18.094 13.421 1.00 20.06 210 ASP A C 1
ATOM 2943 O O . ASP A 1 235 ? -29.975 -19.083 12.855 1.00 21.04 210 ASP A O 1
ATOM 2952 N N . PHE A 1 236 ? -28.361 -17.527 13.128 1.00 21.24 211 PHE A N 1
ATOM 2953 C CA . PHE A 1 236 ? -27.435 -18.086 12.152 1.00 20.57 211 PHE A CA 1
ATOM 2954 C C . PHE A 1 236 ? -26.269 -18.836 12.764 1.00 20.06 211 PHE A C 1
ATOM 2955 O O . PHE A 1 236 ? -25.365 -19.230 12.071 1.00 20.27 211 PHE A O 1
ATOM 2972 N N . SER A 1 237 ? -26.375 -19.167 14.038 1.00 20.89 212 SER A N 1
ATOM 2973 C CA . SER A 1 237 ? -25.335 -19.948 14.717 1.00 22.77 212 SER A CA 1
ATOM 2974 C C . SER A 1 237 ? -25.188 -21.321 14.087 1.00 19.57 212 SER A C 1
ATOM 2975 O O . SER A 1 237 ? -26.188 -22.002 13.916 1.00 21.25 212 SER A O 1
ATOM 2983 N N . GLY A 1 238 ? -23.993 -21.642 13.601 1.00 21.04 213 GLY A N 1
ATOM 2984 C CA . GLY A 1 238 ? -23.747 -22.943 12.981 1.00 18.68 213 GLY A CA 1
ATOM 2985 C C . GLY A 1 238 ? -24.261 -23.072 11.549 1.00 19.10 213 GLY A C 1
ATOM 2986 O O . GLY A 1 238 ? -24.110 -24.139 10.932 1.00 18.54 213 GLY A O 1
ATOM 2990 N N . HIS A 1 239 ? -24.907 -22.028 11.017 1.00 17.06 214 HIS A N 1
ATOM 2991 C CA . HIS A 1 239 ? -25.661 -22.157 9.764 1.00 15.56 214 HIS A CA 1
ATOM 2992 C C . HIS A 1 239 ? -24.740 -22.430 8.569 1.00 15.45 214 HIS A C 1
ATOM 2993 O O . HIS A 1 239 ? -25.138 -23.068 7.604 1.00 14.95 214 HIS A O 1
ATOM 3007 N N . TRP A 1 240 ? -23.478 -22.026 8.687 1.00 15.69 215 TRP A N 1
ATOM 3008 C CA . TRP A 1 240 ? -22.520 -22.244 7.617 1.00 15.61 215 TRP A CA 1
ATOM 3009 C C . TRP A 1 240 ? -22.414 -23.712 7.213 1.00 14.40 215 TRP A C 1
ATOM 3010 O O . TRP A 1 240 ? -22.065 -24.008 6.084 1.00 14.01 215 TRP A O 1
ATOM 3031 N N . VAL A 1 241 ? -22.594 -24.618 8.158 1.00 14.42 216 VAL A N 1
ATOM 3032 C CA . VAL A 1 241 ? -22.517 -26.053 7.873 1.00 14.51 216 VAL A CA 1
ATOM 3033 C C . VAL A 1 241 ? -23.445 -26.436 6.698 1.00 12.87 216 VAL A C 1
ATOM 3034 O O . VAL A 1 241 ? -23.126 -27.323 5.901 1.00 12.80 216 VAL A O 1
ATOM 3047 N N . TYR A 1 242 ? -24.603 -25.795 6.638 1.00 12.92 217 TYR A N 1
ATOM 3048 C CA . TYR A 1 242 ? -25.661 -26.153 5.719 1.00 12.31 217 TYR A CA 1
ATOM 3049 C C . TYR A 1 242 ? -25.517 -25.457 4.375 1.00 12.62 217 TYR A C 1
ATOM 3050 O O . TYR A 1 242 ? -26.335 -25.644 3.482 1.00 12.67 217 TYR A O 1
ATOM 3068 N N . TRP A 1 243 ? -24.420 -24.690 4.211 1.00 13.22 218 TRP A N 1
ATOM 3069 C CA . TRP A 1 243 ? -23.939 -24.230 2.896 1.00 13.13 218 TRP A CA 1
ATOM 3070 C C . TRP A 1 243 ? -22.716 -25.025 2.456 1.00 12.71 218 TRP A C 1
ATOM 3071 O O . TRP A 1 243 ? -22.680 -25.602 1.392 1.00 13.65 218 TRP A O 1
ATOM 3092 N N . VAL A 1 244 ? -21.725 -25.126 3.341 1.00 12.87 219 VAL A N 1
ATOM 3093 C CA . VAL A 1 244 ? -20.490 -25.802 3.003 1.00 14.42 219 VAL A CA 1
ATOM 3094 C C . VAL A 1 244 ? -20.736 -27.278 2.674 1.00 12.12 219 VAL A C 1
ATOM 3095 O O . VAL A 1 244 ? -20.263 -27.787 1.672 1.00 14.05 219 VAL A O 1
ATOM 3108 N N . GLY A 1 245 ? -21.419 -27.991 3.563 1.00 12.66 220 GLY A N 1
ATOM 3109 C CA . GLY A 1 245 ? -21.642 -29.423 3.339 1.00 12.43 220 GLY A CA 1
ATOM 3110 C C . GLY A 1 245 ? -22.456 -29.719 2.085 1.00 12.02 220 GLY A C 1
ATOM 3111 O O . GLY A 1 245 ? -22.004 -30.430 1.192 1.00 12.25 220 GLY A O 1
ATOM 3115 N N . PRO A 1 246 ? -23.629 -29.090 1.955 1.00 11.26 221 PRO A N 1
ATOM 3116 C CA . PRO A 1 246 ? -24.437 -29.376 0.771 1.00 12.01 221 PRO A CA 1
ATOM 3117 C C . PRO A 1 246 ? -23.816 -28.921 -0.537 1.00 11.88 221 PRO A C 1
ATOM 3118 O O . PRO A 1 246 ? -23.939 -29.622 -1.549 1.00 11.70 221 PRO A O 1
ATOM 3129 N N . LEU A 1 247 ? -23.180 -27.754 -0.566 1.00 12.19 222 LEU A N 1
ATOM 3130 C CA . LEU A 1 247 ? -22.563 -27.302 -1.810 1.00 12.24 222 LEU A CA 1
ATOM 3131 C C . LEU A 1 247 ? -21.434 -28.222 -2.211 1.00 12.46 222 LEU A C 1
ATOM 3132 O O . LEU A 1 247 ? -21.265 -28.521 -3.402 1.00 13.52 222 LEU A O 1
ATOM 3148 N N . ILE A 1 248 ? -20.603 -28.647 -1.271 1.00 12.65 223 ILE A N 1
ATOM 3149 C CA . ILE A 1 248 ? -19.541 -29.578 -1.633 1.00 13.38 223 ILE A CA 1
ATOM 3150 C C . ILE A 1 248 ? -20.098 -30.909 -2.124 1.00 11.91 223 ILE A C 1
ATOM 3151 O O . ILE A 1 248 ? -19.666 -31.424 -3.149 1.00 12.35 223 ILE A O 1
ATOM 3167 N N . GLY A 1 249 ? -21.083 -31.472 -1.418 1.00 12.96 224 GLY A N 1
ATOM 3168 C CA . GLY A 1 249 ? -21.688 -32.713 -1.897 1.00 11.66 224 GLY A CA 1
ATOM 3169 C C . GLY A 1 249 ? -22.300 -32.590 -3.273 1.00 12.53 224 GLY A C 1
ATOM 3170 O O . GLY A 1 249 ? -22.171 -33.478 -4.131 1.00 12.19 224 GLY A O 1
ATOM 3174 N N . GLY A 1 250 ? -23.079 -31.538 -3.478 1.00 11.86 225 GLY A N 1
ATOM 3175 C CA . GLY A 1 250 ? -23.694 -31.322 -4.763 1.00 12.32 225 GLY A CA 1
ATOM 3176 C C . GLY A 1 250 ? -22.707 -31.099 -5.879 1.00 11.92 225 GLY A C 1
ATOM 3177 O O . GLY A 1 250 ? -22.832 -31.654 -6.969 1.00 12.54 225 GLY A O 1
ATOM 3181 N N . GLY A 1 251 ? -21.657 -30.351 -5.585 1.00 12.44 226 GLY A N 1
ATOM 3182 C CA . GLY A 1 251 ? -20.595 -30.128 -6.559 1.00 13.13 226 GLY A CA 1
ATOM 3183 C C . GLY A 1 251 ? -19.859 -31.417 -6.892 1.00 13.10 226 GLY A C 1
ATOM 3184 O O . GLY A 1 251 ? -19.558 -31.677 -8.074 1.00 14.09 226 GLY A O 1
ATOM 3188 N N . LEU A 1 252 ? -19.589 -32.255 -5.907 1.00 12.89 227 LEU A N 1
ATOM 3189 C CA A LEU A 1 252 ? -18.900 -33.510 -6.165 0.76 12.79 227 LEU A CA 1
ATOM 3190 C CA C LEU A 1 252 ? -18.919 -33.523 -6.136 0.24 13.48 227 LEU A CA 1
ATOM 3191 C C . LEU A 1 252 ? -19.777 -34.435 -7.015 1.00 13.03 227 LEU A C 1
ATOM 3192 O O . LEU A 1 252 ? -19.277 -35.116 -7.917 1.00 13.39 227 LEU A O 1
ATOM 3222 N N . ALA A 1 253 ? -21.095 -34.461 -6.766 1.00 12.76 228 ALA A N 1
ATOM 3223 C CA . ALA A 1 253 ? -21.991 -35.268 -7.579 1.00 12.08 228 ALA A CA 1
ATOM 3224 C C . ALA A 1 253 ? -21.963 -34.776 -9.027 1.00 12.86 228 ALA A C 1
ATOM 3225 O O . ALA A 1 253 ? -21.961 -35.568 -9.972 1.00 12.87 228 ALA A O 1
ATOM 3232 N N . GLY A 1 254 ? -22.024 -33.473 -9.226 1.00 12.79 229 GLY A N 1
ATOM 3233 C CA . GLY A 1 254 ? -21.955 -32.925 -10.588 1.00 13.95 229 GLY A CA 1
ATOM 3234 C C . GLY A 1 254 ? -20.654 -33.278 -11.308 1.00 14.07 229 GLY A C 1
ATOM 3235 O O . GLY A 1 254 ? -20.663 -33.607 -12.496 1.00 15.24 229 GLY A O 1
ATOM 3239 N N . LEU A 1 255 ? -19.544 -33.169 -10.591 1.00 14.30 230 LEU A N 1
ATOM 3240 C CA . LEU A 1 255 ? -18.248 -33.518 -11.166 1.00 15.30 230 LEU A CA 1
ATOM 3241 C C . LEU A 1 255 ? -18.184 -34.987 -11.555 1.00 15.14 230 LEU A C 1
ATOM 3242 O O . LEU A 1 255 ? -17.783 -35.327 -12.660 1.00 16.31 230 LEU A O 1
ATOM 3258 N N . ILE A 1 256 ? -18.578 -35.878 -10.661 1.00 14.04 231 ILE A N 1
ATOM 3259 C CA . ILE A 1 256 ? -18.492 -37.317 -10.899 1.00 14.42 231 ILE A CA 1
ATOM 3260 C C . ILE A 1 256 ? -19.487 -37.728 -11.970 1.00 13.98 231 ILE A C 1
ATOM 3261 O O . ILE A 1 256 ? -19.113 -38.360 -12.974 1.00 15.87 231 ILE A O 1
ATOM 3277 N N . TYR A 1 257 ? -20.774 -37.443 -11.766 1.00 13.34 232 TYR A N 1
ATOM 3278 C CA . TYR A 1 257 ? -21.735 -37.962 -12.721 1.00 14.79 232 TYR A CA 1
ATOM 3279 C C . TYR A 1 257 ? -21.488 -37.321 -14.086 1.00 15.63 232 TYR A C 1
ATOM 3280 O O . TYR A 1 257 ? -21.505 -37.997 -15.122 1.00 17.07 232 TYR A O 1
ATOM 3298 N N . GLY A 1 258 ? -21.253 -36.012 -14.100 1.00 16.45 233 GLY A N 1
ATOM 3299 C CA . GLY A 1 258 ? -21.140 -35.289 -15.367 1.00 18.98 233 GLY A CA 1
ATOM 3300 C C . GLY A 1 258 ? -19.952 -35.740 -16.189 1.00 19.67 233 GLY A C 1
ATOM 3301 O O . GLY A 1 258 ? -20.019 -35.826 -17.420 1.00 24.29 233 GLY A O 1
ATOM 3305 N N . ASN A 1 259 ? -18.851 -36.064 -15.522 1.00 18.25 234 ASN A N 1
ATOM 3306 C CA . ASN A 1 259 ? -17.668 -36.441 -16.260 1.00 19.30 234 ASN A CA 1
ATOM 3307 C C . ASN A 1 259 ? -17.548 -37.938 -16.529 1.00 19.84 234 ASN A C 1
ATOM 3308 O O . ASN A 1 259 ? -16.917 -38.329 -17.472 1.00 27.03 234 ASN A O 1
ATOM 3319 N N . VAL A 1 260 ? -18.155 -38.777 -15.709 1.00 17.41 235 VAL A N 1
ATOM 3320 C CA . VAL A 1 260 ? -18.032 -40.219 -15.852 1.00 16.84 235 VAL A CA 1
ATOM 3321 C C . VAL A 1 260 ? -19.211 -40.843 -16.583 1.00 17.99 235 VAL A C 1
ATOM 3322 O O . VAL A 1 260 ? -19.038 -41.723 -17.419 1.00 20.72 235 VAL A O 1
ATOM 3335 N N . PHE A 1 261 ? -20.417 -40.417 -16.230 1.00 17.25 236 PHE A N 1
ATOM 3336 C CA . PHE A 1 261 ? -21.610 -41.150 -16.648 1.00 20.38 236 PHE A CA 1
ATOM 3337 C C . PHE A 1 261 ? -22.401 -40.391 -17.712 1.00 23.43 236 PHE A C 1
ATOM 3338 O O . PHE A 1 261 ? -23.166 -40.982 -18.459 1.00 34.98 236 PHE A O 1
ATOM 3355 N N . MET A 1 262 ? -22.091 -39.107 -17.851 1.00 26.22 237 MET A N 1
ATOM 3356 C CA . MET A 1 262 ? -22.424 -38.319 -19.006 1.00 54.99 237 MET A CA 1
ATOM 3357 C C . MET A 1 262 ? -21.177 -37.877 -19.774 1.00 84.58 237 MET A C 1
ATOM 3358 O O . MET A 1 262 ? -21.197 -36.853 -20.506 1.00 81.43 237 MET A O 1
ATOM 3372 N N . GLY A 1 263 ? -20.052 -38.512 -19.452 1.00 72.12 238 GLY A N 1
ATOM 3373 C CA . GLY A 1 263 ? -18.807 -38.299 -20.177 1.00 62.18 238 GLY A CA 1
ATOM 3374 C C . GLY A 1 263 ? -17.904 -39.516 -20.102 1.00 87.54 238 GLY A C 1
ATOM 3375 O O . GLY A 1 263 ? -16.676 -39.394 -20.170 1.00 128.70 238 GLY A O 1
#

InterPro domains:
  IPR000425 Major intrinsic protein [PF00230] (14-232)
  IPR000425 Major intrinsic protein [PR00783] (19-38)
  IPR000425 Major intrinsic protein [PR00783] (63-87)
  IPR000425 Major intrinsic protein [PR00783] (100-119)
  IPR000425 Major intrinsic protein [PR00783] (145-163)
  IPR000425 Major intrinsic protein [PR00783] (178-200)
  IPR000425 Major intrinsic protein [PR00783] (215-235)
  IPR000425 Major intrinsic protein [TIGR00861] (23-232)
  IPR000425 Major intrinsic protein [cd00333] (19-235)
  IPR022357 Major intrinsic protein, conserved site [PS00221] (81-89)
  IPR023271 Aquaporin-like [G3DSA:1.20.1080.10] (2-250)
  IPR023271 Aquaporin-like [SSF81338] (14-243)
  IPR034294 Aquaporin transporter [PTHR45665] (4-242)